Protein AF-A0A0F9JGP6-F1 (afdb_monomer_lite)

Sequence (300 aa):
MGYGYRYSASSNWGELFGLVPKDLNEEQLKKIEFVKLIEFANQDPRVEKIIGDKLMKCGVEDIKTFDKLKNEELASLPYAMLQYNKCIRQRSAVLEEDEKKNYSISRSSYILWPILDKSNRAKEFARWIDGKPSIIETNKINYPWLYDNYGWLANQIVEKVLKNSNYDINAAIRLVKNIPEKPTEKYIARIFECHRDIFAHALSNEFTPRNYIVKALREIAGKKRVPGVRVMLDKSMLLELPPVMRLKILESLLIYMRNGKLSFSDITNEEELKPLLFGTAIKYNARVQTVVKRFKYLCT

Secondary structure (DSSP, 8-state):
--------S--GGGGSTT--GGGS-HHHHHHS-HHHHHHHTTT-HHHHHHHHHHHHHS-TGGGGGGGGS-HHHHHT-HHHHHHHHHHHHHTHHHHHHHHHH-TT--GGGT--GGG--HHHHHHHHHHHHTT---S--GGG--HHHHHHHHHHHHHHHHHHHHHSTTT-HHHHHHHHHH--HHHHHHHHHHHHHH-STTHHHHTT-TTS-HHHHHHHHHHHTT-S------EEE-HHHHHTS-HHHHHHHHHHHHTT--SSSEEESS--SHHHHHHHHHHHHHHHHHHHHHHHHHHHHHH-

pLDDT: mean 78.3, std 12.92, range [26.66, 92.19]

Radius of gyration: 28.09 Å; chains: 1; bounding box: 62×42×80 Å

Organism: NCBI:txid412755

Foldseek 3Di:
DDPPPPPPPPQPVVVVPPDAPVVDDLVNLLSDDLVVLLVRVVVDVSSLVSLLVCLQVDDLLCLLVCVVPPLVSVQVRVSNLVSNQVNCVVCVVVLLVVPVVDVPDASLSRDDVSSHDPVVNLVLLVCVLVVHGHNDDLLPDQLVVCCVRPVVSSVSLLVSCLVPLVPCPNSLLVCLAHHDQVVCVVCVVSSVVSDLLSLLSNQQHPSRDLVSVLVSLQSLQQPCERPQAQGEDEPVSLLVDDLSSSLSSLCSCLVHHDPDRYHYPHQQALVSVCVSNVVPCVPPVVSNVVSSVSVRVNND

Structure (mmCIF, N/CA/C/O backbone):
data_AF-A0A0F9JGP6-F1
#
_entry.id   AF-A0A0F9JGP6-F1
#
loop_
_atom_site.group_PDB
_atom_site.id
_atom_site.type_symbol
_atom_site.label_atom_id
_atom_site.label_alt_id
_atom_site.label_comp_id
_atom_site.label_asym_id
_atom_site.label_entity_id
_atom_site.label_seq_id
_atom_site.pdbx_PDB_ins_code
_atom_site.Cartn_x
_atom_site.Cartn_y
_atom_site.Cartn_z
_atom_site.occupancy
_atom_site.B_iso_or_equiv
_atom_site.auth_seq_id
_atom_site.auth_comp_id
_atom_site.auth_asym_id
_atom_site.auth_atom_id
_atom_site.pdbx_PDB_model_num
ATOM 1 N N . MET A 1 1 ? -32.753 -13.563 29.516 1.00 30.56 1 MET A N 1
ATOM 2 C CA . MET A 1 1 ? -32.545 -12.441 30.457 1.00 30.56 1 MET A CA 1
ATOM 3 C C . MET A 1 1 ? -31.624 -11.436 29.785 1.00 30.56 1 MET A C 1
ATOM 5 O O . MET A 1 1 ? -30.418 -11.632 29.778 1.00 30.56 1 MET A O 1
ATOM 9 N N . GLY A 1 2 ? -32.201 -10.449 29.099 1.00 26.66 2 GLY A N 1
ATOM 10 C CA . GLY A 1 2 ? -31.454 -9.431 28.364 1.00 26.66 2 GLY A CA 1
ATOM 11 C C . GLY A 1 2 ? -31.465 -8.124 29.140 1.00 26.66 2 GLY A C 1
ATOM 12 O O . GLY A 1 2 ? -32.521 -7.515 29.286 1.00 26.66 2 GLY A O 1
ATOM 13 N N . TYR A 1 3 ? -30.303 -7.684 29.616 1.00 29.73 3 TYR A N 1
ATOM 14 C CA . TYR A 1 3 ? -30.114 -6.294 30.025 1.00 29.73 3 TYR A CA 1
ATOM 15 C C . TYR A 1 3 ? -29.965 -5.449 28.759 1.00 29.73 3 TYR A C 1
ATOM 17 O O . TYR A 1 3 ? -28.865 -5.110 28.333 1.00 29.73 3 TYR A O 1
ATOM 25 N N . GLY A 1 4 ? -31.098 -5.160 28.120 1.00 28.34 4 GLY A N 1
ATOM 26 C CA . GLY A 1 4 ? -31.180 -4.127 27.103 1.00 28.34 4 GLY A CA 1
ATOM 27 C C . GLY A 1 4 ? -31.039 -2.778 27.789 1.00 28.34 4 GLY A C 1
ATOM 28 O O . GLY A 1 4 ? -32.016 -2.247 28.316 1.00 28.34 4 GLY A O 1
ATOM 29 N N . TYR A 1 5 ? -29.831 -2.216 27.792 1.00 35.94 5 TYR A N 1
ATOM 30 C CA . TYR A 1 5 ? -29.689 -0.778 27.968 1.00 35.94 5 TYR A CA 1
ATOM 31 C C . TYR A 1 5 ? -30.386 -0.122 26.776 1.00 35.94 5 TYR A C 1
ATOM 33 O O . TYR A 1 5 ? -29.817 0.010 25.696 1.00 35.94 5 TYR A O 1
ATOM 41 N N . ARG A 1 6 ? -31.652 0.270 26.963 1.00 30.84 6 ARG A N 1
ATOM 42 C CA . ARG A 1 6 ? -32.245 1.327 26.151 1.00 30.84 6 ARG A CA 1
ATOM 43 C C . ARG A 1 6 ? -31.316 2.523 26.323 1.00 30.84 6 ARG A C 1
ATOM 45 O O . ARG A 1 6 ? -31.241 3.074 27.420 1.00 30.84 6 ARG A O 1
ATOM 52 N N . TYR A 1 7 ? -30.613 2.915 25.265 1.00 40.94 7 TYR A N 1
ATOM 53 C CA . TYR A 1 7 ? -30.148 4.289 25.135 1.00 40.94 7 TYR A CA 1
ATOM 54 C C . TYR A 1 7 ? -31.412 5.148 25.106 1.00 40.94 7 TYR A C 1
ATOM 56 O O . TYR A 1 7 ? -32.012 5.378 24.060 1.00 40.94 7 TYR A O 1
ATOM 64 N N . SER A 1 8 ? -31.911 5.505 26.289 1.00 35.38 8 SER A N 1
ATOM 65 C CA . SER A 1 8 ? -33.013 6.435 26.426 1.00 35.38 8 SER A CA 1
ATOM 66 C C . SER A 1 8 ? -32.565 7.734 25.775 1.00 35.38 8 SER A C 1
ATOM 68 O O . SER A 1 8 ? -31.639 8.381 26.256 1.00 35.38 8 SER A O 1
ATOM 70 N N . ALA A 1 9 ? -33.252 8.121 24.706 1.00 35.91 9 ALA A N 1
ATOM 71 C CA . ALA A 1 9 ? -33.154 9.435 24.081 1.00 35.91 9 ALA A CA 1
ATOM 72 C C . ALA A 1 9 ? -33.590 10.589 25.016 1.00 35.91 9 ALA A C 1
ATOM 74 O O . ALA A 1 9 ? -33.731 11.722 24.575 1.00 35.91 9 ALA A O 1
ATOM 75 N N . SER A 1 10 ? -33.807 10.334 26.310 1.00 39.47 10 SER A N 1
ATOM 76 C CA . SER A 1 10 ? -33.914 11.369 27.332 1.00 39.47 10 SER A CA 1
ATOM 77 C C . SER A 1 10 ? -32.508 11.754 27.797 1.00 39.47 10 SER A C 1
ATOM 79 O O . SER A 1 10 ? -32.039 11.309 28.848 1.00 39.47 10 SER A O 1
ATOM 81 N N . SER A 1 11 ? -31.800 12.540 26.987 1.00 45.72 11 SER A N 1
ATOM 82 C CA . SER A 1 11 ? -30.625 13.242 27.484 1.00 45.72 11 SER A CA 1
ATOM 83 C C . SER A 1 11 ? -31.114 14.416 28.340 1.00 45.72 11 SER A C 1
ATOM 85 O O . SER A 1 11 ? -31.807 15.308 27.860 1.00 45.72 11 SER A O 1
ATOM 87 N N . ASN A 1 12 ? -30.748 14.445 29.626 1.00 47.62 12 ASN A N 1
ATOM 88 C CA . ASN A 1 12 ? -30.932 15.628 30.488 1.00 47.62 12 ASN A CA 1
ATOM 89 C C . ASN A 1 12 ? -29.957 16.759 30.102 1.00 47.62 12 ASN A C 1
ATOM 91 O O . ASN A 1 12 ? -29.591 17.593 30.922 1.00 47.62 12 ASN A O 1
ATOM 95 N N . TRP A 1 13 ? -29.506 16.804 28.845 1.00 49.53 13 TRP A N 1
ATOM 96 C CA . TRP A 1 13 ? -28.596 17.833 28.359 1.00 49.53 13 TRP A CA 1
ATOM 97 C C . TRP A 1 13 ? -29.187 19.237 28.490 1.00 49.53 13 TRP A C 1
ATOM 99 O O . TRP A 1 13 ? -28.440 20.180 28.730 1.00 49.53 13 TRP A O 1
ATOM 109 N N . GLY A 1 14 ? -30.516 19.365 28.419 1.00 50.94 14 GLY A N 1
ATOM 110 C CA . GLY A 1 14 ? -31.205 20.626 28.692 1.00 50.94 14 GLY A CA 1
ATOM 111 C C . GLY A 1 14 ? -30.910 21.201 30.085 1.00 50.94 14 GLY A C 1
ATOM 112 O O . GLY A 1 14 ? -30.867 22.415 30.228 1.00 50.94 14 GLY A O 1
ATOM 113 N N . GLU A 1 15 ? -30.632 20.357 31.087 1.00 49.44 15 GLU A N 1
ATOM 114 C CA . GLU A 1 15 ? -30.297 20.778 32.461 1.00 49.44 15 GLU A CA 1
ATOM 115 C C . GLU A 1 15 ? -28.793 21.044 32.666 1.00 49.44 15 GLU A C 1
ATOM 117 O O . GLU A 1 15 ? -28.400 21.611 33.680 1.00 49.44 15 GLU A O 1
ATOM 122 N N . LEU A 1 16 ? -27.941 20.635 31.718 1.00 55.03 16 LEU A N 1
ATOM 123 C CA . LEU A 1 16 ? -26.473 20.734 31.792 1.00 55.03 16 LEU A CA 1
ATOM 124 C C . LEU A 1 16 ? -25.896 21.781 30.819 1.00 55.03 16 LEU A C 1
ATOM 126 O O . LEU A 1 16 ? -24.681 21.871 30.635 1.00 55.03 16 LEU A O 1
ATOM 130 N N . PHE A 1 17 ? -26.762 22.554 30.161 1.00 49.38 17 PHE A N 1
ATOM 131 C CA . PHE A 1 17 ? -26.390 23.527 29.138 1.00 49.38 17 PHE A CA 1
ATOM 132 C C . PHE A 1 17 ? -25.595 24.696 29.752 1.00 49.38 17 PHE A C 1
ATOM 134 O O . PHE A 1 17 ? -26.083 25.381 30.646 1.00 49.38 17 PHE A O 1
ATOM 141 N N . GLY A 1 18 ? -24.369 24.930 29.269 1.00 57.38 18 GLY A N 1
ATOM 142 C CA . GLY A 1 18 ? -23.484 26.010 29.738 1.00 57.38 18 GLY A CA 1
ATOM 143 C C . GLY A 1 18 ? -22.462 25.621 30.817 1.00 57.38 18 GLY A C 1
ATOM 144 O O . GLY A 1 18 ? -21.596 26.435 31.126 1.00 57.38 18 GLY A O 1
ATOM 145 N N . LEU A 1 19 ? -22.513 24.394 31.348 1.00 59.25 19 LEU A N 1
ATOM 146 C CA . LEU A 1 19 ? -21.509 23.872 32.284 1.00 59.25 19 LEU A CA 1
ATOM 147 C C . LEU A 1 19 ? -20.291 23.315 31.537 1.00 59.25 19 LEU A C 1
ATOM 149 O O . LEU A 1 19 ? -20.434 22.662 30.499 1.00 59.25 19 LEU A O 1
ATOM 153 N N . VAL A 1 20 ? -19.090 23.538 32.078 1.00 68.38 20 VAL A N 1
ATOM 154 C CA . VAL A 1 20 ? -17.862 22.910 31.571 1.00 68.38 20 VAL A CA 1
ATOM 155 C C . VAL A 1 20 ? -17.625 21.567 32.276 1.00 68.38 20 VAL A C 1
ATOM 157 O O . VAL A 1 20 ? -18.114 21.356 33.384 1.00 68.38 20 VAL A O 1
ATOM 160 N N . PRO A 1 21 ? -16.848 20.629 31.699 1.00 68.31 21 PRO A N 1
ATOM 161 C CA . PRO A 1 21 ? -16.643 19.288 32.274 1.00 68.31 21 PRO A CA 1
ATOM 162 C C . PRO A 1 21 ? -16.170 19.274 33.732 1.00 68.31 21 PRO A C 1
ATOM 164 O O . PRO A 1 21 ? -16.470 18.345 34.483 1.00 68.31 21 PRO A O 1
ATOM 167 N N . LYS A 1 22 ? -15.449 20.323 34.140 1.00 74.12 22 LYS A N 1
ATOM 168 C CA . LYS A 1 22 ? -14.949 20.507 35.506 1.00 74.12 22 LYS A CA 1
ATOM 169 C C . LYS A 1 22 ? -16.062 20.737 36.531 1.00 74.12 22 LYS A C 1
ATOM 171 O O . LYS A 1 22 ? -15.876 20.365 37.684 1.00 74.12 22 LYS A O 1
ATOM 176 N N . ASP A 1 23 ? -17.205 21.270 36.106 1.00 75.62 23 ASP A N 1
ATOM 177 C CA . ASP A 1 23 ? -18.364 21.546 36.965 1.00 75.62 23 ASP A CA 1
ATOM 178 C C . ASP A 1 23 ? -19.211 20.290 37.220 1.00 75.62 23 ASP A C 1
ATOM 180 O O . ASP A 1 23 ? -20.138 20.300 38.029 1.00 75.62 23 ASP A O 1
ATOM 184 N N . LEU A 1 24 ? -18.904 19.194 36.519 1.00 81.06 24 LEU A N 1
ATOM 185 C CA . LEU A 1 24 ? -19.669 17.959 36.550 1.00 81.06 24 LEU A CA 1
ATOM 186 C C . LEU A 1 24 ? -18.972 16.889 37.393 1.00 81.06 24 LEU A C 1
ATOM 188 O O . LEU A 1 24 ? -17.753 16.674 37.325 1.00 81.06 24 LEU A O 1
ATOM 192 N N . ASN A 1 25 ? -19.776 16.158 38.164 1.00 83.81 25 ASN A N 1
ATOM 193 C CA . ASN A 1 25 ? -19.326 14.937 38.818 1.00 83.81 25 ASN A CA 1
ATOM 194 C C . ASN A 1 25 ? -19.292 13.753 37.828 1.00 83.81 25 ASN A C 1
ATOM 196 O O . ASN A 1 25 ? -19.820 13.811 36.715 1.00 83.81 25 ASN A O 1
ATOM 200 N N . GLU A 1 26 ? -18.663 12.647 38.230 1.00 80.69 26 GLU A N 1
ATOM 201 C CA . GLU A 1 26 ? -18.459 11.495 37.343 1.00 80.69 26 GLU A CA 1
ATOM 202 C C . GLU A 1 26 ? -19.779 10.837 36.894 1.00 80.69 26 GLU A C 1
ATOM 204 O O . GLU A 1 26 ? -19.877 10.350 35.767 1.00 80.69 26 GLU A O 1
ATOM 209 N N . GLU A 1 27 ? -20.816 10.836 37.737 1.00 82.50 27 GLU A N 1
ATOM 210 C CA . GLU A 1 27 ? -22.128 10.286 37.373 1.00 82.50 27 GLU A CA 1
ATOM 211 C C . GLU A 1 27 ? -22.860 11.150 36.345 1.00 82.50 27 GLU A C 1
ATOM 213 O O . GLU A 1 27 ? -23.482 10.619 35.423 1.00 82.50 27 GLU A O 1
ATOM 218 N N . GLN A 1 28 ? -22.761 12.473 36.464 1.00 82.50 28 GLN A N 1
ATOM 219 C CA . GLN A 1 28 ? -23.311 13.417 35.494 1.00 82.50 28 GLN A CA 1
ATOM 220 C C . GLN A 1 28 ? -22.587 13.290 34.152 1.00 82.50 28 GLN A C 1
ATOM 222 O O . GLN A 1 28 ? -23.241 13.144 33.119 1.00 82.50 28 GLN A O 1
ATOM 227 N N . LEU A 1 29 ? -21.251 13.213 34.162 1.00 81.81 29 LEU A N 1
ATOM 228 C CA . LEU A 1 29 ? -20.463 12.956 32.953 1.00 81.81 29 LEU A CA 1
ATOM 229 C C . LEU A 1 29 ? -20.856 11.622 32.291 1.00 81.81 29 LEU A C 1
ATOM 231 O O . LEU A 1 29 ? -20.981 11.537 31.072 1.00 81.81 29 LEU A O 1
ATOM 235 N N . LYS A 1 30 ? -21.141 10.568 33.065 1.00 83.25 30 LYS A N 1
ATOM 236 C CA . LYS A 1 30 ? -21.609 9.282 32.511 1.00 83.25 30 LYS A CA 1
ATOM 237 C C . LYS A 1 30 ? -22.963 9.378 31.800 1.00 83.25 30 LYS A C 1
ATOM 239 O O . LYS A 1 30 ? -23.207 8.573 30.899 1.00 83.25 30 LYS A O 1
ATOM 244 N N . LYS A 1 31 ? -23.822 10.345 32.136 1.00 82.62 31 LYS A N 1
ATOM 245 C CA . LYS A 1 31 ? -25.132 10.552 31.484 1.00 82.62 31 LYS A CA 1
ATOM 246 C C . LYS A 1 31 ? -25.037 11.299 30.152 1.00 82.62 31 LYS A C 1
ATOM 248 O O . LYS A 1 31 ? -25.940 11.18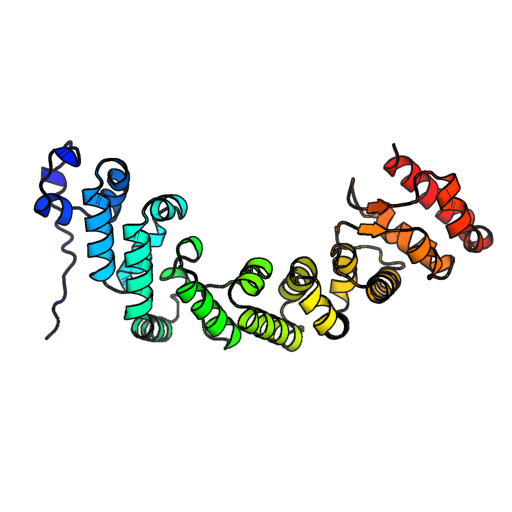2 29.331 1.00 82.62 31 LYS A O 1
ATOM 253 N N . ILE A 1 32 ? -23.936 12.004 29.909 1.00 78.50 32 ILE A N 1
ATOM 254 C CA . ILE A 1 32 ? -23.714 12.754 28.674 1.00 78.50 32 ILE A CA 1
ATOM 255 C C . ILE A 1 32 ? -23.642 11.824 27.456 1.00 78.50 32 ILE A C 1
ATOM 257 O O . ILE A 1 32 ? -22.960 10.798 27.476 1.00 78.50 32 ILE A O 1
ATOM 261 N N . GLU A 1 33 ? -24.294 12.207 26.360 1.00 76.00 33 GLU A N 1
ATOM 262 C CA . GLU A 1 33 ? -24.179 11.517 25.073 1.00 76.00 33 GLU A CA 1
ATOM 263 C C . GLU A 1 33 ? -22.736 11.387 24.579 1.00 76.00 33 GLU A C 1
ATOM 265 O O . GLU A 1 33 ? -21.917 12.294 24.710 1.00 76.00 33 GLU A O 1
ATOM 270 N N . PHE A 1 34 ? -22.438 10.255 23.944 1.00 75.38 34 PHE A N 1
ATOM 271 C CA . PHE A 1 34 ? -21.082 9.916 23.525 1.00 75.38 34 PHE A CA 1
ATOM 272 C C . PHE A 1 34 ? -20.439 11.000 22.640 1.00 75.38 34 PHE A C 1
ATOM 274 O O . PHE A 1 34 ? -19.322 11.423 22.918 1.00 75.38 34 PHE A O 1
ATOM 281 N N . VAL A 1 35 ? -21.180 11.520 21.652 1.00 74.88 35 VAL A N 1
ATOM 282 C CA . VAL A 1 35 ? -20.729 12.591 20.738 1.00 74.88 35 VAL A CA 1
ATOM 283 C C . VAL A 1 35 ? -20.314 13.856 21.490 1.00 74.88 35 VAL A C 1
ATOM 285 O O . VAL A 1 35 ? -19.358 14.513 21.101 1.00 74.88 35 VAL A O 1
ATOM 288 N N . LYS A 1 36 ? -20.984 14.179 22.598 1.00 77.56 36 LYS A N 1
ATOM 289 C CA . LYS A 1 36 ? -20.649 15.359 23.395 1.00 77.56 36 LYS A CA 1
ATOM 290 C C . LYS A 1 36 ? -19.487 15.137 24.352 1.00 77.56 36 LYS A C 1
ATOM 292 O O . LYS A 1 36 ? -18.700 16.054 24.538 1.00 77.56 36 LYS A O 1
ATOM 297 N N . LEU A 1 37 ? -19.317 13.933 24.908 1.00 79.38 37 LEU A N 1
ATOM 298 C CA . LEU A 1 37 ? -18.108 13.615 25.688 1.00 79.38 37 LEU A CA 1
ATOM 299 C C . LEU A 1 37 ? -16.835 13.853 24.871 1.00 79.38 37 LEU A C 1
ATOM 301 O O . LEU A 1 37 ? -15.825 14.278 25.413 1.00 79.38 37 LEU A O 1
ATOM 305 N N . ILE A 1 38 ? -16.889 13.618 23.566 1.00 74.12 38 ILE A N 1
ATOM 306 C CA . ILE A 1 38 ? -15.747 13.795 22.670 1.00 74.12 38 ILE A CA 1
ATOM 307 C C . ILE A 1 38 ? -15.277 15.252 22.631 1.00 74.12 38 ILE A C 1
ATOM 309 O O . ILE A 1 38 ? -14.082 15.499 22.774 1.00 74.12 38 ILE A O 1
ATOM 313 N N . GLU A 1 39 ? -16.201 16.213 22.520 1.00 77.38 39 GLU A N 1
ATOM 314 C CA . GLU A 1 39 ? -15.889 17.656 22.523 1.00 77.38 39 GLU A CA 1
ATOM 315 C C . GLU A 1 39 ? -15.133 18.079 23.803 1.00 77.38 39 GLU A C 1
ATOM 317 O O . GLU A 1 39 ? -14.367 19.046 23.812 1.00 77.38 39 GLU A O 1
ATOM 322 N N . PHE A 1 40 ? -15.308 17.313 24.882 1.00 79.81 40 PHE A N 1
ATOM 323 C CA . PHE A 1 40 ? -14.724 17.552 26.197 1.00 79.81 40 PHE A CA 1
ATOM 324 C C . PHE A 1 40 ? -13.479 16.720 26.505 1.00 79.81 40 PHE A C 1
ATOM 326 O O . PHE A 1 40 ? -12.847 16.950 27.537 1.00 79.81 40 PHE A O 1
ATOM 333 N N . ALA A 1 41 ? -13.094 15.779 25.640 1.00 77.19 41 ALA A N 1
ATOM 334 C CA . ALA A 1 41 ? -12.025 14.825 25.934 1.00 77.19 41 ALA A CA 1
ATOM 335 C C . ALA A 1 41 ? -10.670 15.508 26.197 1.00 77.19 41 ALA A C 1
ATOM 337 O O . ALA A 1 41 ? -9.917 15.074 27.063 1.00 77.19 41 ALA A O 1
ATOM 338 N N . ASN A 1 42 ? -10.406 16.633 25.523 1.00 74.44 42 ASN A N 1
ATOM 339 C CA . ASN A 1 42 ? -9.192 17.436 25.713 1.00 74.44 42 ASN A CA 1
ATOM 340 C C . ASN A 1 42 ? -9.276 18.422 26.893 1.00 74.44 42 ASN A C 1
ATOM 342 O O . ASN A 1 42 ? -8.291 19.077 27.222 1.00 74.44 42 ASN A O 1
ATOM 346 N N . GLN A 1 43 ? -10.450 18.569 27.511 1.00 80.62 43 GLN A N 1
ATOM 347 C CA . GLN A 1 43 ? -10.703 19.546 28.574 1.00 80.62 43 GLN A CA 1
ATOM 348 C C . GLN A 1 43 ? -10.637 18.919 29.972 1.00 80.62 43 GLN A C 1
ATOM 350 O O . GLN A 1 43 ? -10.370 19.625 30.949 1.00 80.62 43 GLN A O 1
ATOM 355 N N . ASP A 1 44 ? -10.874 17.607 30.078 1.00 80.69 44 ASP A N 1
ATOM 356 C CA . ASP A 1 44 ? -10.863 16.874 31.342 1.00 80.69 44 ASP A CA 1
ATOM 357 C C . ASP A 1 44 ? -10.448 15.398 31.147 1.00 80.69 44 ASP A C 1
ATOM 359 O O . ASP A 1 44 ? -11.138 14.652 30.450 1.00 80.69 44 ASP A O 1
ATOM 363 N N . PRO A 1 45 ? -9.370 14.920 31.801 1.00 80.88 45 PRO A N 1
ATOM 364 C CA . PRO A 1 45 ? -8.877 13.549 31.634 1.00 80.88 45 PRO A CA 1
ATOM 365 C C . PRO A 1 45 ? -9.863 12.467 32.110 1.00 80.88 45 PRO A C 1
ATOM 367 O O . PRO A 1 45 ? -9.789 11.317 31.674 1.00 80.88 45 PRO A O 1
ATOM 370 N N . ARG A 1 46 ? -10.822 12.801 32.986 1.00 86.69 46 ARG A N 1
ATOM 371 C CA . ARG A 1 46 ? -11.876 11.866 33.422 1.00 86.69 46 ARG A CA 1
ATOM 372 C C . ARG A 1 46 ? -12.796 11.490 32.262 1.00 86.69 46 ARG A C 1
ATOM 374 O O . ARG A 1 46 ? -13.325 10.379 32.230 1.00 86.69 46 ARG A O 1
ATOM 381 N N . VAL A 1 47 ? -12.972 12.400 31.304 1.00 85.69 47 VAL A N 1
ATOM 382 C CA . VAL A 1 47 ? -13.851 12.219 30.147 1.00 85.69 47 VAL A CA 1
ATOM 383 C C . VAL A 1 47 ? -13.344 11.094 29.252 1.00 85.69 47 VAL A C 1
ATOM 385 O O . VAL A 1 47 ? -14.131 10.229 28.871 1.00 85.69 47 VAL A O 1
ATOM 388 N N . GLU A 1 48 ? -12.035 11.024 28.997 1.00 87.56 48 GLU A N 1
ATOM 389 C CA . GLU A 1 48 ? -11.438 9.940 28.209 1.00 87.56 48 GLU A CA 1
ATOM 390 C C . GLU A 1 48 ? -11.725 8.561 28.822 1.00 87.56 48 GLU A C 1
ATOM 392 O O . GLU A 1 48 ? -12.086 7.610 28.121 1.00 87.56 48 GLU A O 1
ATOM 397 N N . LYS A 1 49 ? -11.629 8.453 30.151 1.00 88.56 49 LYS A N 1
ATOM 398 C CA . LYS A 1 49 ? -11.945 7.213 30.865 1.00 88.56 49 LYS A CA 1
ATOM 399 C C . LYS A 1 49 ? -13.408 6.810 30.668 1.00 88.56 49 LYS A C 1
ATOM 401 O O . LYS A 1 49 ? -13.686 5.656 30.352 1.00 88.56 49 LYS A O 1
ATOM 406 N N . ILE A 1 50 ? -14.336 7.761 30.785 1.00 87.50 50 ILE A N 1
ATOM 407 C CA . ILE A 1 50 ? -15.774 7.514 30.589 1.00 87.50 50 ILE A CA 1
ATOM 408 C C . ILE A 1 50 ? -16.070 7.102 29.142 1.00 87.50 50 ILE A C 1
ATOM 410 O O . ILE A 1 50 ? -16.853 6.177 28.919 1.00 87.50 50 ILE A O 1
ATOM 414 N N . ILE A 1 51 ? -15.427 7.741 28.162 1.00 84.50 51 ILE A N 1
ATOM 415 C CA . ILE A 1 51 ? -15.484 7.356 26.745 1.00 84.50 51 ILE A CA 1
ATOM 416 C C . ILE A 1 51 ? -15.044 5.892 26.585 1.00 84.50 51 ILE A C 1
ATOM 418 O O . ILE A 1 51 ? -15.776 5.088 26.001 1.00 84.50 51 ILE A O 1
ATOM 422 N N . GLY A 1 52 ? -13.893 5.519 27.153 1.00 85.38 52 GLY A N 1
ATOM 423 C CA . GLY A 1 52 ? -13.377 4.148 27.121 1.00 85.38 52 GLY A CA 1
ATOM 424 C C . GLY A 1 52 ? -14.297 3.122 27.798 1.00 85.38 52 GLY A C 1
ATOM 425 O O . GLY A 1 52 ? -14.506 2.029 27.272 1.00 85.38 52 GLY A O 1
ATOM 426 N N . ASP A 1 53 ? -14.912 3.470 28.926 1.00 87.25 53 ASP A N 1
ATOM 427 C CA . ASP A 1 53 ? -15.856 2.587 29.620 1.00 87.25 53 ASP A CA 1
ATOM 428 C C . ASP A 1 53 ? -17.157 2.396 28.824 1.00 87.25 53 ASP A C 1
ATOM 430 O O . ASP A 1 53 ? -17.708 1.290 28.773 1.00 87.25 53 ASP A O 1
ATOM 434 N N . LYS A 1 54 ? -17.652 3.457 28.173 1.00 85.56 54 LYS A N 1
ATOM 435 C CA . LYS A 1 54 ? -18.831 3.386 27.296 1.00 85.56 54 LYS A CA 1
ATOM 436 C C . LYS A 1 54 ? -18.574 2.517 26.071 1.00 85.56 54 LYS A C 1
ATOM 438 O O . LYS A 1 54 ? -19.437 1.722 25.705 1.00 85.56 54 LYS A O 1
ATOM 443 N N . LEU A 1 55 ? -17.379 2.608 25.493 1.00 83.00 55 LEU A N 1
ATOM 444 C CA . LEU A 1 55 ? -16.927 1.771 24.381 1.00 83.00 55 LEU A CA 1
ATOM 445 C C . LEU A 1 55 ? -17.077 0.276 24.667 1.00 83.00 55 LEU A C 1
ATOM 447 O O . LEU A 1 55 ? -17.584 -0.474 23.835 1.00 83.00 55 LEU A O 1
ATOM 451 N N . MET A 1 56 ? -16.684 -0.157 25.861 1.00 84.62 56 MET A N 1
ATOM 452 C CA . MET A 1 56 ? -16.772 -1.564 26.258 1.00 84.62 56 MET A CA 1
ATOM 453 C C . MET A 1 56 ? -18.213 -2.049 26.458 1.00 84.62 56 MET A C 1
ATOM 455 O O . MET A 1 56 ? -18.486 -3.242 26.312 1.00 84.62 56 MET A O 1
ATOM 459 N N . LYS A 1 57 ? -19.136 -1.137 26.785 1.00 83.50 57 LYS A N 1
ATOM 460 C CA . LYS A 1 57 ? -20.523 -1.449 27.164 1.00 83.50 57 LYS A CA 1
ATOM 461 C C . LYS A 1 57 ? -21.559 -1.245 26.054 1.00 83.50 57 LYS A C 1
ATOM 463 O O . LYS A 1 57 ? -22.646 -1.791 26.185 1.00 83.50 57 LYS A O 1
ATOM 468 N N . CYS A 1 58 ? -21.248 -0.491 24.996 1.00 77.00 58 CYS A N 1
ATOM 469 C CA . CYS A 1 58 ? -22.192 -0.147 23.913 1.00 77.00 58 CYS A CA 1
ATOM 470 C C . CYS A 1 58 ? -22.701 -1.378 23.128 1.00 77.00 58 CYS A C 1
ATOM 472 O O . CYS A 1 58 ? -22.223 -2.470 23.379 1.00 77.00 58 CYS A O 1
ATOM 474 N N . GLY A 1 59 ? -23.643 -1.294 22.189 1.00 76.25 59 GLY A N 1
ATOM 475 C CA . GLY A 1 59 ? -23.953 -2.398 21.258 1.00 76.25 59 GLY A CA 1
ATOM 476 C C . GLY A 1 59 ? -22.944 -2.486 20.103 1.00 76.25 59 GLY A C 1
ATOM 477 O O . GLY A 1 59 ? -22.137 -1.579 19.930 1.00 76.25 59 GLY A O 1
ATOM 478 N N . VAL A 1 60 ? -22.957 -3.553 19.289 1.00 75.62 60 VAL A N 1
ATOM 479 C CA . VAL A 1 60 ? -22.176 -3.581 18.026 1.00 75.62 60 VAL A CA 1
ATOM 480 C C . VAL A 1 60 ? -22.635 -2.464 17.085 1.00 75.62 60 VAL A C 1
ATOM 482 O O . VAL A 1 60 ? -21.814 -1.773 16.486 1.00 75.62 60 VAL A O 1
ATOM 485 N N . GLU A 1 61 ? -23.945 -2.228 17.032 1.00 73.12 61 GLU A N 1
ATOM 486 C CA . GLU A 1 61 ? -24.558 -1.152 16.254 1.00 73.12 61 GLU A CA 1
ATOM 487 C C . GLU A 1 61 ? -24.071 0.239 16.655 1.00 73.12 61 GLU A C 1
ATOM 489 O O . GLU A 1 61 ? -23.998 1.122 15.806 1.00 73.12 61 GLU A O 1
ATOM 494 N N . ASP A 1 62 ? -23.702 0.433 17.918 1.00 74.38 62 ASP A N 1
ATOM 495 C CA . ASP A 1 62 ? -23.226 1.720 18.410 1.00 74.38 62 ASP A CA 1
ATOM 496 C C . ASP A 1 62 ? -21.763 1.967 18.047 1.00 74.38 62 ASP A C 1
ATOM 498 O O . ASP A 1 62 ? -21.348 3.121 17.994 1.00 74.38 62 ASP A O 1
ATOM 502 N N . ILE A 1 63 ? -20.987 0.927 17.712 1.00 75.38 63 ILE A N 1
ATOM 503 C CA . ILE A 1 63 ? -19.584 1.064 17.282 1.00 75.38 63 ILE A CA 1
ATOM 504 C C . ILE A 1 63 ? -19.483 1.910 15.995 1.00 75.38 63 ILE A C 1
ATOM 506 O O . ILE A 1 63 ? -18.492 2.604 15.786 1.00 75.38 63 ILE A O 1
ATOM 510 N N . LYS A 1 64 ? -20.536 1.965 15.169 1.00 69.31 64 LYS A N 1
ATOM 511 C CA . LYS A 1 64 ? -20.574 2.843 13.984 1.00 69.31 64 LYS A CA 1
ATOM 512 C C . LYS A 1 64 ? -20.681 4.329 14.325 1.00 69.31 64 LYS A C 1
ATOM 514 O O . LYS A 1 64 ? -20.285 5.179 13.536 1.00 69.31 64 LYS A O 1
ATOM 519 N N . THR A 1 65 ? -21.222 4.674 15.498 1.00 70.12 65 THR A N 1
ATOM 520 C CA . THR A 1 65 ? -21.371 6.085 15.908 1.00 70.12 65 THR A CA 1
ATOM 521 C C . THR A 1 65 ? -20.022 6.779 16.080 1.00 70.12 65 THR A C 1
ATOM 523 O O . THR A 1 65 ? -19.947 8.004 16.032 1.00 70.12 65 THR A O 1
ATOM 526 N N . PHE A 1 66 ? -18.959 5.982 16.179 1.00 64.88 66 PHE A N 1
ATOM 527 C CA . PHE A 1 66 ? -17.576 6.407 16.258 1.00 64.88 66 PHE A CA 1
ATOM 528 C C . PHE A 1 66 ? -16.998 6.829 14.914 1.00 64.88 66 PHE A C 1
ATOM 530 O O . PHE A 1 66 ? -16.012 7.544 14.913 1.00 64.88 66 PHE A O 1
ATOM 537 N N . ASP A 1 67 ? -17.600 6.471 13.780 1.00 62.53 67 ASP A N 1
ATOM 538 C CA . ASP A 1 67 ? -17.143 6.971 12.474 1.00 62.53 67 ASP A CA 1
ATOM 539 C C . ASP A 1 67 ? -17.312 8.501 12.359 1.00 62.53 67 ASP A C 1
ATOM 541 O O . ASP A 1 67 ? -16.649 9.173 11.575 1.00 62.53 67 ASP A O 1
ATOM 545 N N . LYS A 1 68 ? -18.166 9.087 13.215 1.00 62.12 68 LYS A N 1
ATOM 546 C CA . LYS A 1 68 ? -18.312 10.544 13.362 1.00 62.12 68 LYS A CA 1
ATOM 547 C C . LYS A 1 68 ? -17.112 11.211 14.033 1.00 62.12 68 LYS A C 1
ATOM 549 O O . LYS A 1 68 ? -16.990 12.432 13.955 1.00 62.12 68 LYS A O 1
ATOM 554 N N . LEU A 1 69 ? -16.249 10.440 14.691 1.00 59.66 69 LEU A N 1
ATOM 555 C CA . LEU A 1 69 ? -14.966 10.933 15.162 1.00 59.66 69 LEU A CA 1
ATOM 556 C C . LEU A 1 69 ? -14.067 11.052 13.952 1.00 59.66 69 LEU A C 1
ATOM 558 O O . LEU A 1 69 ? -13.720 10.049 13.327 1.00 59.66 69 LEU A O 1
ATOM 562 N N . LYS A 1 70 ? -13.649 12.275 13.631 1.00 58.16 70 LYS A N 1
ATOM 563 C CA . LYS A 1 70 ? -12.527 12.436 12.710 1.00 58.16 70 LYS A CA 1
ATOM 564 C C . LYS A 1 70 ? -11.395 11.580 13.272 1.00 58.16 70 LYS A C 1
ATOM 566 O O . LYS A 1 70 ? -11.050 11.724 14.441 1.00 58.16 70 LYS A O 1
ATOM 571 N N . ASN A 1 71 ? -10.862 10.661 12.465 1.00 61.19 71 ASN A N 1
ATOM 572 C CA . ASN A 1 71 ? -9.889 9.636 12.876 1.00 61.19 71 ASN A CA 1
ATOM 573 C C . ASN A 1 71 ? -8.718 10.171 13.734 1.00 61.19 71 ASN A C 1
ATOM 575 O O . ASN A 1 71 ? -8.097 9.418 14.479 1.00 61.19 71 ASN A O 1
ATOM 579 N N . GLU A 1 72 ? -8.431 11.466 13.623 1.00 63.44 72 GLU A N 1
ATOM 580 C CA . GLU A 1 72 ? -7.409 12.223 14.342 1.00 63.44 72 GLU A CA 1
ATOM 581 C C . GLU A 1 72 ? -7.737 12.463 15.833 1.00 63.44 72 GLU A C 1
ATOM 583 O O . GLU A 1 72 ? -6.828 12.413 16.655 1.00 63.44 72 GLU A O 1
ATOM 588 N N . GLU A 1 73 ? -9.007 12.643 16.217 1.00 69.81 73 GLU A N 1
ATOM 589 C CA . GLU A 1 73 ? -9.409 12.965 17.603 1.00 69.81 73 GLU A CA 1
ATOM 590 C C . GLU A 1 73 ? -9.382 11.743 18.528 1.00 69.81 73 GLU A C 1
ATOM 592 O O . GLU A 1 73 ? -8.979 11.831 19.685 1.00 69.81 73 GLU A O 1
ATOM 597 N N . LEU A 1 74 ? -9.767 10.565 18.025 1.00 69.00 74 LEU A N 1
ATOM 598 C CA . LEU A 1 74 ? -9.609 9.324 18.790 1.00 69.00 74 LEU A CA 1
ATOM 599 C C . LEU A 1 74 ? -8.145 8.909 18.902 1.00 69.00 74 LEU A C 1
ATOM 601 O O . LEU A 1 74 ? -7.762 8.324 19.911 1.00 69.00 74 LEU A O 1
ATOM 605 N N . ALA A 1 75 ? -7.329 9.200 17.886 1.00 71.94 75 ALA A N 1
ATOM 606 C CA . ALA A 1 75 ? -5.911 8.859 17.898 1.00 71.94 75 ALA A CA 1
ATOM 607 C C . ALA A 1 75 ? -5.140 9.586 19.017 1.00 71.94 75 ALA A C 1
ATOM 609 O O . ALA A 1 75 ? -4.130 9.071 19.494 1.00 71.94 75 ALA A O 1
ATOM 610 N N . SER A 1 76 ? -5.626 10.749 19.466 1.00 78.38 76 SER A N 1
ATOM 611 C CA . SER A 1 76 ? -5.063 11.492 20.598 1.00 78.38 76 SER A CA 1
ATOM 612 C C . SER A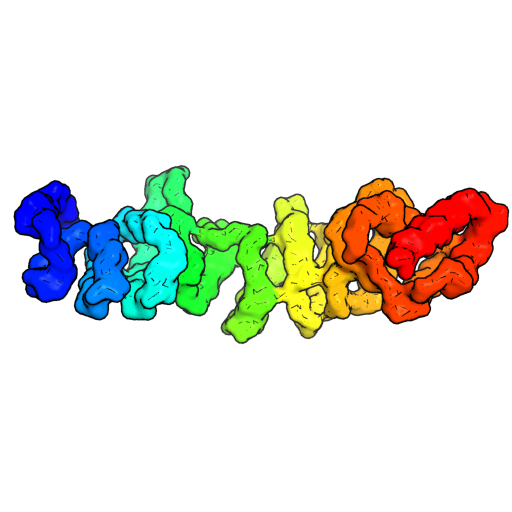 1 76 ? -5.539 11.015 21.976 1.00 78.38 76 SER A C 1
ATOM 614 O O . SER A 1 76 ? -5.133 11.602 22.973 1.00 78.38 76 SER A O 1
ATOM 616 N N . LEU A 1 77 ? -6.370 9.966 22.051 1.00 84.12 77 LEU A N 1
ATOM 617 C CA . LEU A 1 77 ? -6.967 9.444 23.288 1.00 84.12 77 LEU A CA 1
ATOM 618 C C . LEU A 1 77 ? -6.527 7.982 23.549 1.00 84.12 77 LEU A C 1
ATOM 620 O O . LEU A 1 77 ? -7.243 7.038 23.185 1.00 84.12 77 LEU A O 1
ATOM 624 N N . PRO A 1 78 ? -5.348 7.751 24.167 1.00 86.94 78 PRO A N 1
ATOM 625 C CA . PRO A 1 78 ? -4.746 6.422 24.314 1.00 86.94 78 PRO A CA 1
ATOM 626 C C . PRO A 1 78 ? -5.617 5.383 25.034 1.00 86.94 78 PRO A C 1
ATOM 628 O O . PRO A 1 78 ? -5.662 4.215 24.633 1.00 86.94 78 PRO A O 1
ATOM 631 N N . TYR A 1 79 ? -6.314 5.772 26.102 1.00 88.75 79 TYR A N 1
ATOM 632 C CA . TYR A 1 79 ? -7.197 4.886 26.853 1.00 88.75 79 TYR A CA 1
ATOM 633 C C . TYR A 1 79 ? -8.448 4.540 26.045 1.00 88.75 79 TYR A C 1
ATOM 635 O O . TYR A 1 79 ? -8.834 3.368 25.986 1.00 88.75 79 TYR A O 1
ATOM 643 N N . ALA A 1 80 ? -9.049 5.521 25.368 1.00 85.69 80 ALA A N 1
ATOM 644 C CA . ALA A 1 80 ? -10.191 5.271 24.492 1.00 85.69 80 ALA A CA 1
ATOM 645 C C . ALA A 1 80 ? -9.808 4.324 23.339 1.00 85.69 80 ALA A C 1
ATOM 647 O O . ALA A 1 80 ? -10.516 3.346 23.092 1.00 85.69 80 ALA A O 1
ATOM 648 N N . MET A 1 81 ? -8.644 4.522 22.705 1.00 87.94 81 MET A N 1
ATOM 649 C CA . MET A 1 81 ? -8.115 3.610 21.678 1.00 87.94 81 MET A CA 1
ATOM 650 C C . MET A 1 81 ? -7.902 2.187 22.204 1.00 87.94 81 MET A C 1
ATOM 652 O O . MET A 1 81 ? -8.225 1.209 21.518 1.00 87.94 81 MET A O 1
ATOM 656 N N . LEU A 1 82 ? -7.355 2.049 23.415 1.00 90.88 82 LEU A N 1
ATOM 657 C CA . LEU A 1 82 ? -7.147 0.750 24.048 1.00 90.88 82 LEU A CA 1
ATOM 658 C C . LEU A 1 82 ? -8.479 0.018 24.248 1.00 90.88 82 LEU A C 1
ATOM 660 O O . LEU A 1 82 ? -8.589 -1.164 23.913 1.00 90.88 82 LEU A O 1
ATOM 664 N N . GLN A 1 83 ? -9.488 0.707 24.785 1.00 90.25 83 GLN A N 1
ATOM 665 C CA . GLN A 1 83 ? -10.805 0.117 25.026 1.00 90.25 83 GLN A CA 1
ATOM 666 C C . GLN A 1 83 ? -11.548 -0.180 23.722 1.00 90.25 83 GLN A C 1
ATOM 668 O O . GLN A 1 83 ? -12.146 -1.246 23.598 1.00 90.25 83 GLN A O 1
ATOM 673 N N . TYR A 1 84 ? -11.424 0.678 22.708 1.00 88.25 84 TYR A N 1
ATOM 674 C CA . TYR A 1 84 ? -11.945 0.411 21.369 1.00 88.25 84 TYR A CA 1
ATOM 675 C C . TYR A 1 84 ? -11.390 -0.904 20.809 1.00 88.25 84 TYR A C 1
ATOM 677 O O . TYR A 1 84 ? -12.140 -1.810 20.447 1.00 88.25 84 TYR A O 1
ATOM 685 N N . ASN A 1 85 ? -10.067 -1.077 20.829 1.00 91.25 85 ASN A N 1
ATOM 686 C CA . ASN A 1 85 ? -9.433 -2.292 20.321 1.00 91.25 85 ASN A CA 1
ATOM 687 C C . ASN A 1 85 ? -9.781 -3.551 21.126 1.00 91.25 85 ASN A C 1
ATOM 689 O O . ASN A 1 85 ? -9.842 -4.646 20.555 1.00 91.25 85 ASN A O 1
ATOM 693 N N . LYS A 1 86 ? -10.015 -3.422 22.437 1.00 92.06 86 LYS A N 1
ATOM 694 C CA . LYS A 1 86 ? -10.542 -4.512 23.271 1.00 92.06 86 LYS A CA 1
ATOM 695 C C . LYS A 1 86 ? -11.980 -4.861 22.889 1.00 92.06 86 LYS A C 1
ATOM 697 O O . LYS A 1 86 ? -12.272 -6.042 22.711 1.00 92.06 86 LYS A O 1
ATOM 702 N N . CYS A 1 87 ? -12.833 -3.857 22.702 1.00 90.19 87 CYS A N 1
ATOM 703 C CA . CYS A 1 87 ? -14.225 -4.019 22.293 1.00 90.19 87 CYS A CA 1
ATOM 704 C C . CYS A 1 87 ? -14.332 -4.772 20.955 1.00 90.19 87 CYS A C 1
ATOM 706 O O . CYS A 1 87 ? -15.003 -5.803 20.886 1.00 90.19 87 CYS A O 1
ATOM 708 N N . ILE A 1 88 ? -13.566 -4.360 19.934 1.00 90.44 88 ILE A N 1
ATOM 709 C CA . ILE A 1 88 ? -13.502 -5.058 18.635 1.00 90.44 88 ILE A CA 1
ATOM 710 C C . ILE A 1 88 ? -13.086 -6.527 18.797 1.00 90.44 88 ILE A C 1
ATOM 712 O O . ILE A 1 88 ? -13.690 -7.419 18.198 1.00 90.44 88 ILE A O 1
ATOM 716 N N . ARG A 1 89 ? -12.081 -6.815 19.638 1.00 91.31 89 ARG A N 1
ATOM 717 C CA . ARG A 1 89 ? -11.630 -8.196 19.883 1.00 91.31 89 ARG A CA 1
ATOM 718 C C . ARG A 1 89 ? -12.717 -9.051 20.526 1.00 91.31 89 ARG A C 1
ATOM 720 O O . ARG A 1 89 ? -12.980 -10.148 20.033 1.00 91.31 89 ARG A O 1
ATOM 727 N N . GLN A 1 90 ? -13.336 -8.551 21.594 1.00 90.00 90 GLN A N 1
ATOM 728 C CA . GLN A 1 90 ? -14.367 -9.269 22.349 1.00 90.00 90 GLN A CA 1
ATOM 729 C C . GLN A 1 90 ? -15.623 -9.542 21.519 1.00 90.00 90 GLN A C 1
ATOM 731 O O . GLN A 1 90 ? -16.298 -10.540 21.745 1.00 90.00 90 GLN A O 1
ATOM 736 N N . ARG A 1 91 ? -15.919 -8.683 20.540 1.00 87.69 91 ARG A N 1
ATOM 737 C CA . ARG A 1 91 ? -17.152 -8.746 19.743 1.00 87.69 91 ARG A CA 1
ATOM 738 C C . ARG A 1 91 ? -16.950 -9.253 18.327 1.00 87.69 91 ARG A C 1
ATOM 740 O O . ARG A 1 91 ? -17.869 -9.178 17.523 1.00 87.69 91 ARG A O 1
ATOM 747 N N . SER A 1 92 ? -15.770 -9.783 18.020 1.00 87.69 92 SER A N 1
ATOM 748 C CA . SER A 1 92 ? -15.431 -10.280 16.682 1.00 87.69 92 SER A CA 1
ATOM 749 C C . SER A 1 92 ? -16.452 -11.281 16.130 1.00 87.69 92 SER A C 1
ATOM 751 O O . SER A 1 92 ? -16.881 -11.118 14.994 1.00 87.69 92 SER A O 1
ATOM 753 N N . ALA A 1 93 ? -16.905 -12.243 16.941 1.00 85.62 93 ALA A N 1
ATOM 754 C CA . ALA A 1 93 ? -17.923 -13.214 16.534 1.00 85.62 93 ALA A CA 1
ATOM 755 C C . ALA A 1 93 ? -19.285 -12.562 16.230 1.00 85.62 93 ALA A C 1
ATOM 757 O O . ALA A 1 93 ? -19.906 -12.881 15.223 1.00 85.62 93 ALA A O 1
ATOM 758 N N . VAL A 1 94 ? -19.719 -11.604 17.057 1.00 85.56 94 VAL A N 1
ATOM 759 C CA . VAL A 1 94 ? -20.989 -10.883 16.857 1.00 85.56 94 VAL A CA 1
ATOM 760 C C . VAL A 1 94 ? -20.920 -10.014 15.602 1.00 85.56 94 VAL A C 1
ATOM 762 O O . VAL A 1 94 ? -21.827 -10.046 14.783 1.00 85.56 94 VAL A O 1
ATOM 765 N N . LEU A 1 95 ? -19.805 -9.302 15.404 1.00 82.69 95 LEU A N 1
ATOM 766 C CA . LEU A 1 95 ? -19.541 -8.507 14.201 1.00 82.69 95 LEU A CA 1
ATOM 767 C C . LEU A 1 95 ? -19.601 -9.358 12.924 1.00 82.69 95 LEU A C 1
ATOM 769 O O . LEU A 1 95 ? -20.077 -8.897 11.894 1.00 82.69 95 LEU A O 1
ATOM 773 N N . GLU A 1 96 ? -19.100 -10.593 12.980 1.00 81.62 96 GLU A N 1
ATOM 774 C CA . GLU A 1 96 ? -19.159 -11.540 11.861 1.00 81.62 96 GLU A CA 1
ATOM 775 C C . GLU A 1 96 ? -20.565 -12.074 11.588 1.00 81.62 96 GLU A C 1
ATOM 777 O O . GLU A 1 96 ? -20.896 -12.378 10.442 1.00 81.62 96 GLU A O 1
ATOM 782 N N . GLU A 1 97 ? -21.372 -12.241 12.630 1.00 82.31 97 GLU A N 1
ATOM 783 C CA . GLU A 1 97 ? -22.740 -12.727 12.513 1.00 82.31 97 GLU A CA 1
ATOM 784 C C . GLU A 1 97 ? -23.684 -11.635 11.991 1.00 82.31 97 GLU A C 1
ATOM 786 O O . GLU A 1 97 ? -24.461 -11.890 11.070 1.00 82.31 97 GLU A O 1
ATOM 791 N N . ASP A 1 98 ? -23.574 -10.413 12.517 1.00 76.19 98 ASP A N 1
ATOM 792 C CA . ASP A 1 98 ? -24.368 -9.255 12.088 1.00 76.19 98 ASP A CA 1
ATOM 793 C C . ASP A 1 98 ? -24.117 -8.896 10.619 1.00 76.19 98 ASP A C 1
ATOM 795 O O . ASP A 1 98 ? -25.062 -8.618 9.880 1.00 76.19 98 ASP A O 1
ATOM 799 N N . GLU A 1 99 ? -22.863 -8.973 10.165 1.00 72.44 99 GLU A N 1
ATOM 800 C CA . GLU A 1 99 ? -22.484 -8.745 8.764 1.00 72.44 99 GLU A CA 1
ATOM 801 C C . GLU A 1 99 ? -23.175 -9.726 7.800 1.00 72.44 99 GLU A C 1
ATOM 803 O O . GLU A 1 99 ? -23.541 -9.356 6.687 1.00 72.44 99 GLU A O 1
ATOM 808 N N . LYS A 1 100 ? -23.411 -10.976 8.220 1.00 74.56 100 LYS A N 1
ATOM 809 C CA . LYS A 1 100 ? -24.144 -11.961 7.404 1.00 74.56 100 LYS A CA 1
ATOM 810 C C . LYS A 1 100 ? -25.648 -11.697 7.371 1.00 74.56 100 LYS A C 1
ATOM 812 O O . LYS A 1 100 ? -26.303 -12.074 6.403 1.00 74.56 100 LYS A O 1
ATOM 817 N N . LYS A 1 101 ? -26.197 -11.116 8.442 1.00 73.75 101 LYS A N 1
ATOM 818 C CA . LYS A 1 101 ? -27.636 -10.858 8.609 1.00 73.75 101 LYS A CA 1
ATOM 819 C C . LYS A 1 101 ? -28.084 -9.595 7.876 1.00 73.75 101 LYS A C 1
ATOM 821 O O . LYS A 1 101 ? -29.167 -9.574 7.297 1.00 73.75 101 LYS A O 1
ATOM 826 N N . ASN A 1 102 ? -27.252 -8.558 7.878 1.00 63.62 102 ASN A N 1
ATOM 827 C CA . ASN A 1 102 ? -27.551 -7.280 7.245 1.00 63.62 102 ASN A CA 1
ATOM 828 C C . ASN A 1 102 ? -26.887 -7.197 5.868 1.00 63.62 102 ASN A C 1
ATOM 830 O O . ASN A 1 102 ? -25.760 -6.727 5.746 1.00 63.62 102 ASN A O 1
ATOM 834 N N . TYR A 1 103 ? -27.626 -7.591 4.825 1.00 48.31 103 TYR A N 1
ATOM 835 C CA . TYR A 1 103 ? -27.199 -7.647 3.414 1.00 48.31 103 TYR A CA 1
ATOM 836 C C . TYR A 1 103 ? -26.624 -6.339 2.809 1.00 48.31 103 TYR A C 1
ATOM 838 O O . TYR A 1 103 ? -26.260 -6.326 1.636 1.00 48.31 103 TYR A O 1
ATOM 846 N N . SER A 1 104 ? -26.523 -5.243 3.567 1.00 53.44 104 SER A N 1
ATOM 847 C CA . SER A 1 104 ? -26.030 -3.938 3.107 1.00 53.44 104 SER A CA 1
ATOM 848 C C . SER A 1 104 ? -24.973 -3.276 4.000 1.00 53.44 104 SER A C 1
ATOM 850 O O . SER A 1 104 ? -24.419 -2.256 3.590 1.00 53.44 104 SER A O 1
ATOM 852 N N . ILE A 1 105 ? -24.673 -3.804 5.194 1.00 64.56 105 ILE A N 1
ATOM 853 C CA . ILE A 1 105 ? -23.747 -3.141 6.127 1.00 64.56 105 ILE A CA 1
ATOM 854 C C . ILE A 1 105 ? -22.386 -3.834 6.071 1.00 64.56 105 ILE A C 1
ATOM 856 O O . ILE A 1 105 ? -22.230 -4.965 6.521 1.00 64.56 105 ILE A O 1
ATOM 860 N N . SER A 1 106 ? -21.391 -3.143 5.515 1.00 74.12 106 SER A N 1
ATOM 861 C CA . SER A 1 106 ? -20.025 -3.652 5.406 1.00 74.12 106 SER A CA 1
ATOM 862 C C . SER A 1 106 ? -19.276 -3.563 6.735 1.00 74.12 106 SER A C 1
ATOM 864 O O . SER A 1 106 ? -19.506 -2.677 7.557 1.00 74.12 106 SER A O 1
ATOM 866 N N . ARG A 1 107 ? -18.274 -4.430 6.920 1.00 83.25 107 ARG A N 1
ATOM 867 C CA . ARG A 1 107 ? -17.346 -4.384 8.062 1.00 83.25 107 ARG A CA 1
ATOM 868 C C . ARG A 1 107 ? -16.724 -3.005 8.328 1.00 83.25 107 ARG A C 1
ATOM 870 O O . ARG A 1 107 ? -16.447 -2.665 9.478 1.00 83.25 107 ARG A O 1
ATOM 877 N N . SER A 1 108 ? -16.529 -2.204 7.278 1.00 79.12 108 SER A N 1
ATOM 878 C CA . SER A 1 108 ? -15.995 -0.838 7.370 1.00 79.12 108 SER A CA 1
ATOM 879 C C . SER A 1 108 ? -16.909 0.117 8.135 1.00 79.12 108 SER A C 1
ATOM 881 O O . SER A 1 108 ? -16.426 1.111 8.655 1.00 79.12 108 SER A O 1
ATOM 883 N N . SER A 1 109 ? -18.202 -0.195 8.260 1.00 77.75 109 SER A N 1
ATOM 884 C CA . SER A 1 109 ? -19.143 0.577 9.077 1.00 77.75 109 SER A CA 1
ATOM 885 C C . SER A 1 109 ? -18.967 0.350 10.580 1.00 77.75 109 SER A C 1
ATOM 887 O O . SER A 1 109 ? -19.456 1.147 11.372 1.00 77.75 109 SER A O 1
ATOM 889 N N . TYR A 1 110 ? -18.294 -0.728 10.989 1.00 80.75 110 TYR A N 1
ATOM 890 C CA . TYR A 1 110 ? -18.072 -1.058 12.399 1.00 80.75 110 TYR A CA 1
ATOM 891 C C . TYR A 1 110 ? -16.624 -0.842 12.837 1.00 80.75 110 TYR A C 1
ATOM 893 O O . TYR A 1 110 ? -16.361 -0.621 14.018 1.00 80.75 110 TYR A O 1
ATOM 901 N N . ILE A 1 111 ? -15.667 -0.963 11.916 1.00 85.81 111 ILE A N 1
ATOM 902 C CA . ILE A 1 111 ? -14.248 -0.987 12.260 1.00 85.81 111 ILE A CA 1
ATOM 903 C C . ILE A 1 111 ? -13.501 0.159 11.580 1.00 85.81 111 ILE A C 1
ATOM 905 O O . ILE A 1 111 ? -13.432 0.247 10.356 1.00 85.81 111 ILE A O 1
ATOM 909 N N . LEU A 1 112 ? -12.864 0.988 12.402 1.00 83.06 112 LEU A N 1
ATOM 910 C CA . LEU A 1 112 ? -12.100 2.157 11.996 1.00 83.06 112 LEU A CA 1
ATOM 911 C C . LEU A 1 112 ? -10.625 1.781 11.835 1.00 83.06 112 LEU A C 1
ATOM 913 O O . LEU A 1 112 ? -9.880 1.666 12.810 1.00 83.06 112 LEU A O 1
ATOM 917 N N . TRP A 1 113 ? -10.195 1.591 10.585 1.00 84.75 113 TRP A N 1
ATOM 918 C CA . TRP A 1 113 ? -8.825 1.185 10.244 1.00 84.75 113 TRP A CA 1
ATOM 919 C C . TRP A 1 113 ? -7.716 2.014 10.930 1.00 84.75 113 TRP A C 1
ATOM 921 O O . TRP A 1 113 ? -6.780 1.406 11.464 1.00 84.75 113 TRP A O 1
ATOM 931 N N . PRO A 1 114 ? -7.778 3.365 10.974 1.00 81.75 114 PRO A N 1
ATOM 932 C CA . PRO A 1 114 ? -6.662 4.177 11.471 1.00 81.75 114 PRO A CA 1
ATOM 933 C C . PRO A 1 114 ? -6.320 3.934 12.944 1.00 81.75 114 PRO A C 1
ATOM 935 O O . PRO A 1 114 ? -5.145 3.964 13.311 1.00 81.75 114 PRO A O 1
ATOM 938 N N . ILE A 1 115 ? -7.319 3.612 13.766 1.00 83.31 115 ILE A N 1
ATOM 939 C CA . ILE A 1 115 ? -7.171 3.445 15.220 1.00 83.31 115 ILE A CA 1
ATOM 940 C C . ILE A 1 115 ? -6.997 1.983 15.652 1.00 83.31 115 ILE A C 1
ATOM 942 O O . ILE A 1 115 ? -6.874 1.699 16.846 1.00 83.31 115 ILE A O 1
ATOM 946 N N . LEU A 1 116 ? -6.979 1.039 14.705 1.00 88.50 116 LEU A N 1
ATOM 947 C CA . LEU A 1 116 ? -6.711 -0.359 15.021 1.00 88.50 116 LEU A CA 1
ATOM 948 C C . LEU A 1 116 ? -5.280 -0.559 15.523 1.00 88.50 116 LEU A C 1
ATOM 950 O O . LEU A 1 116 ? -4.320 -0.080 14.915 1.00 88.50 116 LEU A O 1
ATOM 954 N N . ASP A 1 117 ? -5.145 -1.348 16.585 1.00 91.12 117 ASP A N 1
ATOM 955 C CA . ASP A 1 117 ? -3.869 -1.858 17.066 1.00 91.12 117 ASP A CA 1
ATOM 956 C C . ASP A 1 117 ? -3.282 -2.899 16.094 1.00 91.12 117 ASP A C 1
ATOM 958 O O . ASP A 1 117 ? -3.945 -3.390 15.173 1.00 91.12 117 ASP A O 1
ATOM 962 N N . LYS A 1 118 ? -2.005 -3.252 16.289 1.00 90.94 118 LYS A N 1
ATOM 963 C CA . LYS A 1 118 ? -1.303 -4.202 15.411 1.00 90.94 118 LYS A CA 1
ATOM 964 C C . LYS A 1 118 ? -2.023 -5.557 15.313 1.00 90.94 118 LYS A C 1
ATOM 966 O O . LYS A 1 118 ? -2.075 -6.133 14.229 1.00 90.94 118 LYS A O 1
ATOM 971 N N . SER A 1 119 ? -2.615 -6.035 16.412 1.00 91.69 119 SER A N 1
ATOM 972 C CA . SER A 1 119 ? -3.303 -7.330 16.469 1.00 91.69 119 SER A CA 1
ATOM 973 C C . SER A 1 119 ? -4.591 -7.321 15.648 1.00 91.69 119 SER A C 1
ATOM 975 O O . SER A 1 119 ? -4.805 -8.217 14.832 1.00 91.69 119 SER A O 1
ATOM 977 N N . ASN A 1 120 ? -5.429 -6.296 15.806 1.00 92.19 120 ASN A N 1
ATOM 978 C CA . ASN A 1 120 ? -6.656 -6.160 15.030 1.00 92.19 120 ASN A CA 1
ATOM 979 C C . ASN A 1 120 ? -6.368 -5.885 13.549 1.00 92.19 120 ASN A C 1
ATOM 981 O O . ASN A 1 120 ? -7.027 -6.478 12.697 1.00 92.19 120 ASN A O 1
ATOM 985 N N . ARG A 1 121 ? -5.339 -5.089 13.218 1.00 91.50 121 ARG A N 1
ATOM 986 C CA . ARG A 1 121 ? -4.891 -4.927 11.821 1.00 91.50 121 ARG A CA 1
ATOM 987 C C . ARG A 1 121 ? -4.498 -6.266 11.201 1.00 91.50 121 ARG A C 1
ATOM 989 O O . ARG A 1 121 ? -4.946 -6.583 10.103 1.00 91.50 121 ARG A O 1
ATOM 996 N N . ALA A 1 122 ? -3.708 -7.078 11.909 1.00 91.25 122 ALA A N 1
ATOM 997 C CA . ALA A 1 122 ? -3.308 -8.402 11.433 1.00 91.25 122 ALA A CA 1
ATOM 998 C C . ALA A 1 122 ? -4.513 -9.330 11.196 1.00 91.25 122 ALA A C 1
ATOM 1000 O O . ALA A 1 122 ? -4.539 -10.058 10.204 1.00 91.25 122 ALA A O 1
ATOM 1001 N N . LYS A 1 123 ? -5.543 -9.269 12.052 1.00 91.62 123 LYS A N 1
ATOM 1002 C CA . LYS A 1 123 ? -6.793 -10.019 11.844 1.00 91.62 123 LYS A CA 1
ATOM 1003 C C . LYS A 1 123 ? -7.519 -9.590 10.573 1.00 91.62 123 LYS A C 1
ATOM 1005 O O . LYS A 1 123 ? -7.933 -10.451 9.804 1.00 91.62 123 LYS A O 1
ATOM 1010 N N . GLU A 1 124 ? -7.650 -8.290 10.322 1.00 91.06 124 GLU A N 1
ATOM 1011 C CA . GLU A 1 124 ? -8.299 -7.794 9.101 1.00 91.06 124 GLU A CA 1
ATOM 1012 C C . GLU A 1 124 ? -7.532 -8.197 7.833 1.00 91.06 124 GLU A C 1
ATOM 1014 O O . GLU A 1 124 ? -8.152 -8.532 6.821 1.00 91.06 124 GLU A O 1
ATOM 1019 N N . PHE A 1 125 ? -6.200 -8.258 7.899 1.00 90.75 125 PHE A N 1
ATOM 1020 C CA . PHE A 1 125 ? -5.368 -8.808 6.825 1.00 90.75 125 PHE A CA 1
ATOM 1021 C C . PHE A 1 125 ? -5.591 -10.310 6.627 1.00 90.75 125 PHE A C 1
ATOM 1023 O O . PHE A 1 125 ? -5.763 -10.740 5.491 1.00 90.75 125 PHE A O 1
ATOM 1030 N N . ALA A 1 126 ? -5.654 -11.107 7.698 1.00 91.12 126 ALA A N 1
ATOM 1031 C CA . ALA A 1 126 ? -5.962 -12.536 7.602 1.00 91.12 126 ALA A CA 1
ATOM 1032 C C . ALA A 1 126 ? -7.337 -12.780 6.957 1.00 91.12 126 ALA A C 1
ATOM 1034 O O . ALA A 1 126 ? -7.463 -13.581 6.036 1.00 91.12 126 ALA A O 1
ATOM 1035 N N . ARG A 1 127 ? -8.358 -12.009 7.356 1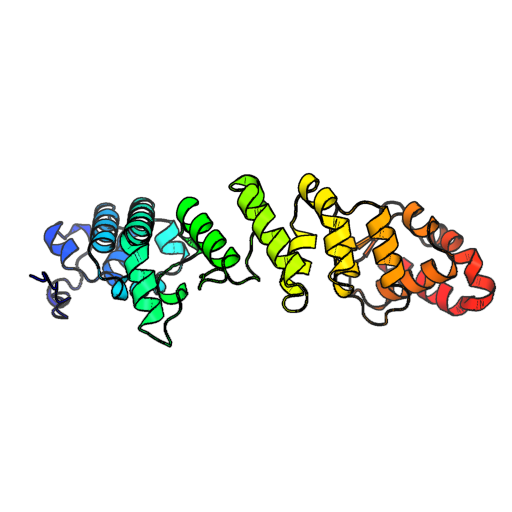.00 89.06 127 ARG A N 1
ATOM 1036 C CA . ARG A 1 127 ? -9.684 -12.048 6.715 1.00 89.06 127 ARG A CA 1
ATOM 1037 C C . ARG A 1 127 ? -9.607 -11.727 5.231 1.00 89.06 127 ARG A C 1
ATOM 1039 O O . ARG A 1 127 ? -10.188 -12.441 4.416 1.00 89.06 127 ARG A O 1
ATOM 1046 N N . TRP A 1 128 ? -8.874 -10.668 4.889 1.00 88.00 128 TRP A N 1
ATOM 1047 C CA . TRP A 1 128 ? -8.687 -10.258 3.506 1.00 88.00 128 TRP A CA 1
ATOM 1048 C C . TRP A 1 128 ? -8.038 -11.381 2.684 1.00 88.00 128 TRP A C 1
ATOM 1050 O O . TRP A 1 128 ? -8.510 -11.694 1.590 1.00 88.00 128 TRP A O 1
ATOM 1060 N N . ILE A 1 129 ? -7.020 -12.060 3.225 1.00 87.38 129 ILE A N 1
ATOM 1061 C CA . ILE A 1 129 ? -6.368 -13.227 2.603 1.00 87.38 129 ILE A CA 1
ATOM 1062 C C . ILE A 1 129 ? -7.339 -14.401 2.437 1.00 87.38 129 ILE A C 1
ATOM 1064 O O . ILE A 1 129 ? -7.368 -15.017 1.373 1.00 87.38 129 ILE A O 1
ATOM 1068 N N . ASP A 1 130 ? -8.213 -14.646 3.405 1.00 88.06 130 ASP A N 1
ATOM 1069 C CA . ASP A 1 130 ? -9.232 -15.699 3.321 1.00 88.06 130 ASP A CA 1
ATOM 1070 C C . ASP A 1 130 ? -10.375 -15.367 2.343 1.00 88.06 130 ASP A C 1
ATOM 1072 O O . ASP A 1 130 ? -11.238 -16.202 2.092 1.00 88.06 130 ASP A O 1
ATOM 1076 N N . GLY A 1 131 ? -10.419 -14.145 1.794 1.00 82.38 131 GLY A N 1
ATOM 1077 C CA . GLY A 1 131 ? -11.535 -13.687 0.955 1.00 82.38 131 GLY A CA 1
ATOM 1078 C C . GLY A 1 131 ? -12.807 -13.410 1.757 1.00 82.38 131 GLY A C 1
ATOM 1079 O O . GLY A 1 131 ? -13.889 -13.309 1.186 1.00 82.38 131 GLY A O 1
ATOM 1080 N N . LYS A 1 132 ? -12.676 -13.284 3.079 1.00 84.81 132 LYS A N 1
ATOM 1081 C CA . LYS A 1 132 ? -13.755 -12.852 3.962 1.00 84.81 132 LYS A CA 1
ATOM 1082 C C . LYS A 1 132 ? -13.902 -11.332 3.865 1.00 84.81 132 LYS A C 1
ATOM 1084 O O . LYS A 1 132 ? -12.910 -10.645 3.599 1.00 84.81 132 LYS A O 1
ATOM 1089 N N . PRO A 1 133 ? -15.097 -10.792 4.145 1.00 82.19 133 PRO A N 1
ATOM 1090 C CA . PRO A 1 133 ? -15.268 -9.355 4.267 1.00 82.19 133 PRO A CA 1
ATOM 1091 C C . PRO A 1 133 ? -14.255 -8.756 5.252 1.00 82.19 133 PRO A C 1
ATOM 1093 O O . PRO A 1 133 ? -14.083 -9.237 6.379 1.00 82.19 133 PRO A O 1
ATOM 1096 N N . SER A 1 134 ? -13.543 -7.739 4.783 1.00 86.38 134 SER A N 1
ATOM 1097 C CA . SER A 1 134 ? -12.458 -7.052 5.479 1.00 86.38 134 SER A CA 1
ATOM 1098 C C . SER A 1 134 ? -12.580 -5.563 5.199 1.00 86.38 134 SER A C 1
ATOM 1100 O O . SER A 1 134 ? -13.022 -5.168 4.121 1.00 86.38 134 SER A O 1
ATOM 1102 N N . ILE A 1 135 ? -12.166 -4.733 6.153 1.00 86.25 135 ILE A N 1
ATOM 1103 C CA . ILE A 1 135 ? -12.105 -3.276 5.946 1.00 86.25 135 ILE A CA 1
ATOM 1104 C C . ILE A 1 135 ? -10.928 -2.846 5.066 1.00 86.25 135 ILE A C 1
ATOM 1106 O O . ILE A 1 135 ? -10.793 -1.674 4.721 1.00 86.25 135 ILE A O 1
ATOM 1110 N N . ILE A 1 136 ? -10.043 -3.786 4.739 1.00 85.12 136 ILE A N 1
ATOM 1111 C CA . ILE A 1 136 ? -8.866 -3.530 3.925 1.00 85.12 136 ILE A CA 1
ATOM 1112 C C . ILE A 1 136 ? -9.290 -3.455 2.471 1.00 85.12 136 ILE A C 1
ATOM 1114 O O . ILE A 1 136 ? -9.603 -4.458 1.830 1.00 85.12 136 ILE A O 1
ATOM 1118 N N . GLU A 1 137 ? -9.231 -2.250 1.926 1.00 77.62 137 GLU A N 1
ATOM 1119 C CA . GLU A 1 137 ? -9.261 -2.077 0.487 1.00 77.62 137 GLU A CA 1
ATOM 1120 C C . GLU A 1 137 ? -7.922 -2.554 -0.084 1.00 77.62 137 GLU A C 1
ATOM 1122 O O . GLU A 1 137 ? -6.850 -2.170 0.399 1.00 77.62 137 GLU A O 1
ATOM 1127 N N . THR A 1 138 ? -7.955 -3.361 -1.147 1.00 72.25 138 THR A N 1
ATOM 1128 C CA . THR A 1 138 ? -6.733 -3.888 -1.775 1.00 72.25 138 THR A CA 1
ATOM 1129 C C . THR A 1 138 ? -5.767 -2.775 -2.190 1.00 72.25 138 THR A C 1
ATOM 1131 O O . THR A 1 138 ? -4.550 -2.967 -2.281 1.00 72.25 138 THR A O 1
ATOM 1134 N N . ASN A 1 139 ? -6.292 -1.567 -2.418 1.00 70.56 139 ASN A N 1
ATOM 1135 C CA . ASN A 1 139 ? -5.504 -0.393 -2.745 1.00 70.56 139 ASN A CA 1
ATOM 1136 C C . ASN A 1 139 ? -4.811 0.337 -1.599 1.00 70.56 139 ASN A C 1
ATOM 1138 O O . ASN A 1 139 ? -3.977 1.201 -1.878 1.00 70.56 139 ASN A O 1
ATOM 1142 N N . LYS A 1 140 ? -5.074 -0.058 -0.357 1.00 75.69 140 LYS A N 1
ATOM 1143 C CA . LYS A 1 140 ? -4.536 0.564 0.857 1.00 75.69 140 LYS A CA 1
ATOM 1144 C C . LYS A 1 140 ? -3.612 -0.368 1.653 1.00 75.69 140 LYS A C 1
ATOM 1146 O O . LYS A 1 140 ? -3.267 -0.066 2.793 1.00 75.69 140 LYS A O 1
ATOM 1151 N N . ILE A 1 141 ? -3.176 -1.484 1.061 1.00 81.12 141 ILE A N 1
ATOM 1152 C CA . ILE A 1 141 ? -2.234 -2.418 1.695 1.00 81.12 141 ILE A CA 1
ATOM 1153 C C . ILE A 1 141 ? -0.859 -1.751 1.873 1.00 81.12 141 ILE A C 1
ATOM 1155 O O . ILE A 1 141 ? -0.190 -1.402 0.900 1.00 81.12 141 ILE A O 1
ATOM 1159 N N . ASN A 1 142 ? -0.422 -1.612 3.128 1.00 82.06 142 ASN A N 1
ATOM 1160 C CA . ASN A 1 142 ? 0.897 -1.099 3.500 1.00 82.06 142 ASN A CA 1
ATOM 1161 C C . ASN A 1 142 ? 1.893 -2.264 3.656 1.00 82.06 142 ASN A C 1
ATOM 1163 O O . ASN A 1 142 ? 2.028 -2.837 4.739 1.00 82.06 142 ASN A O 1
ATOM 1167 N N . TYR A 1 143 ? 2.557 -2.632 2.555 1.00 83.62 143 TYR A N 1
ATOM 1168 C CA . TYR A 1 143 ? 3.542 -3.720 2.530 1.00 83.62 143 TYR A CA 1
ATOM 1169 C C . TYR A 1 143 ? 4.745 -3.496 3.464 1.00 83.62 143 TYR A C 1
ATOM 1171 O O . TYR A 1 143 ? 5.072 -4.443 4.177 1.00 83.62 143 TYR A O 1
ATOM 1179 N N . PRO A 1 144 ? 5.364 -2.299 3.544 1.00 83.62 144 PRO A N 1
ATOM 1180 C CA . PRO A 1 144 ? 6.473 -2.055 4.467 1.00 83.62 144 PRO A CA 1
ATOM 1181 C C . PRO A 1 144 ? 6.101 -2.378 5.916 1.00 83.62 144 PRO A C 1
ATOM 1183 O O . PRO A 1 144 ? 6.716 -3.238 6.540 1.00 83.62 144 PRO A O 1
ATOM 1186 N N . TRP A 1 145 ? 4.990 -1.812 6.405 1.00 86.62 145 TRP A N 1
ATOM 1187 C CA . TRP A 1 145 ? 4.501 -2.095 7.756 1.00 86.62 145 TRP A CA 1
ATOM 1188 C C . TRP A 1 145 ? 4.232 -3.590 7.979 1.00 86.62 145 TRP A C 1
ATOM 1190 O O . TRP A 1 145 ? 4.533 -4.124 9.048 1.00 86.62 145 TRP A O 1
ATOM 1200 N N . LEU A 1 146 ? 3.662 -4.278 6.986 1.00 88.25 146 LEU A N 1
ATOM 1201 C CA . LEU A 1 146 ? 3.395 -5.712 7.068 1.00 88.25 146 LEU A CA 1
ATOM 1202 C C . LEU A 1 146 ? 4.679 -6.527 7.206 1.00 88.25 146 LEU A C 1
ATOM 1204 O O . LEU A 1 146 ? 4.713 -7.433 8.030 1.00 88.25 146 LEU A O 1
ATOM 1208 N N . TYR A 1 147 ? 5.722 -6.224 6.436 1.00 87.81 147 TYR A N 1
ATOM 1209 C CA . TYR A 1 147 ? 6.992 -6.941 6.545 1.00 87.81 147 TYR A CA 1
ATOM 1210 C C . TYR A 1 147 ? 7.684 -6.687 7.886 1.00 87.81 147 TYR A C 1
ATOM 1212 O O . TYR A 1 147 ? 8.176 -7.643 8.485 1.00 87.81 147 TYR A O 1
ATOM 1220 N N . ASP A 1 148 ? 7.621 -5.456 8.397 1.00 87.12 148 ASP A N 1
ATOM 1221 C CA . ASP A 1 148 ? 8.234 -5.078 9.675 1.00 87.12 148 ASP A CA 1
ATOM 1222 C C . ASP A 1 148 ? 7.542 -5.710 10.893 1.00 87.12 148 ASP A C 1
ATOM 1224 O O . ASP A 1 148 ? 8.169 -5.925 11.929 1.00 87.12 148 ASP A O 1
ATOM 1228 N N . ASN A 1 149 ? 6.237 -5.992 10.804 1.00 88.88 149 ASN A N 1
ATOM 1229 C CA . ASN A 1 149 ? 5.438 -6.441 11.953 1.00 88.88 149 ASN A CA 1
ATOM 1230 C C . ASN A 1 149 ? 4.940 -7.889 11.836 1.00 88.88 149 ASN A C 1
ATOM 1232 O O . ASN A 1 149 ? 4.815 -8.578 12.846 1.00 88.88 149 ASN A O 1
ATOM 1236 N N . TYR A 1 150 ? 4.632 -8.350 10.622 1.00 90.75 150 TYR A N 1
ATOM 1237 C CA . TYR A 1 150 ? 3.986 -9.633 10.333 1.00 90.75 150 TYR A CA 1
ATOM 1238 C C . TYR A 1 150 ? 4.448 -10.202 8.977 1.00 90.75 150 TYR A C 1
ATOM 1240 O O . TYR A 1 150 ? 3.638 -10.451 8.083 1.00 90.75 150 TYR A O 1
ATOM 1248 N N . GLY A 1 151 ? 5.753 -10.440 8.802 1.00 88.56 151 GLY A N 1
ATOM 1249 C CA . GLY A 1 151 ? 6.320 -10.867 7.511 1.00 88.56 151 GLY A CA 1
ATOM 1250 C C . GLY A 1 151 ? 5.693 -12.133 6.902 1.00 88.56 151 GLY A C 1
ATOM 1251 O O . GLY A 1 151 ? 5.570 -12.242 5.681 1.00 88.56 151 GLY A O 1
ATOM 1252 N N . TRP A 1 152 ? 5.220 -13.074 7.725 1.00 90.12 152 TRP A N 1
ATOM 1253 C CA . TRP A 1 152 ? 4.484 -14.253 7.247 1.00 90.12 152 TRP A CA 1
ATOM 1254 C C . TRP A 1 152 ? 3.150 -13.880 6.578 1.00 90.12 152 TRP A C 1
ATOM 1256 O O . TRP A 1 152 ? 2.791 -14.455 5.552 1.00 90.12 152 TRP A O 1
ATOM 1266 N N . LEU A 1 153 ? 2.448 -12.884 7.121 1.00 90.25 153 LEU A N 1
ATOM 1267 C CA . LEU A 1 153 ? 1.179 -12.376 6.608 1.00 90.25 153 LEU A CA 1
ATOM 1268 C C . LEU A 1 153 ? 1.405 -11.574 5.326 1.00 90.25 153 LEU A C 1
ATOM 1270 O O . LEU A 1 153 ? 0.667 -11.733 4.357 1.00 90.25 153 LEU A O 1
ATOM 1274 N N . ALA A 1 154 ? 2.482 -10.781 5.295 1.00 89.31 154 ALA A N 1
ATOM 1275 C CA . ALA A 1 154 ? 2.936 -10.092 4.094 1.00 89.31 154 ALA A CA 1
ATOM 1276 C C . ALA A 1 154 ? 3.118 -11.085 2.936 1.00 89.31 154 ALA A C 1
ATOM 1278 O O . ALA A 1 154 ? 2.533 -10.906 1.871 1.00 89.31 154 ALA A O 1
ATOM 1279 N N . ASN A 1 155 ? 3.842 -12.184 3.175 1.00 88.62 155 ASN A N 1
ATOM 1280 C CA . ASN A 1 155 ? 4.060 -13.236 2.182 1.00 88.62 155 ASN A CA 1
ATOM 1281 C C . ASN A 1 155 ? 2.751 -13.845 1.661 1.00 88.62 155 ASN A C 1
ATOM 1283 O O . ASN A 1 155 ? 2.603 -14.020 0.456 1.00 88.62 155 ASN A O 1
ATOM 1287 N N . GLN A 1 156 ? 1.786 -14.128 2.536 1.00 89.69 156 GLN A N 1
ATOM 1288 C CA . GLN A 1 156 ? 0.489 -14.666 2.112 1.00 89.69 156 GLN A CA 1
ATOM 1289 C C . GLN A 1 156 ? -0.306 -13.679 1.246 1.00 89.69 156 GLN A C 1
ATOM 1291 O O . GLN A 1 156 ? -0.945 -14.087 0.276 1.00 89.69 156 GLN A O 1
ATOM 1296 N N . ILE A 1 157 ? -0.243 -12.379 1.552 1.00 87.88 157 ILE A N 1
ATOM 1297 C CA . ILE A 1 157 ? -0.861 -11.335 0.722 1.00 87.88 157 ILE A CA 1
ATOM 1298 C C . ILE A 1 157 ? -0.198 -11.290 -0.650 1.00 87.88 157 ILE A C 1
ATOM 1300 O O . ILE A 1 157 ? -0.906 -11.224 -1.653 1.00 87.88 157 ILE A O 1
ATOM 1304 N N . VAL A 1 158 ? 1.137 -11.349 -0.710 1.00 86.50 158 VAL A N 1
ATOM 1305 C CA . VAL A 1 158 ? 1.873 -11.401 -1.981 1.00 86.50 158 VAL A CA 1
ATOM 1306 C C . VAL A 1 158 ? 1.419 -12.595 -2.814 1.00 86.50 158 VAL A C 1
ATOM 1308 O O . VAL A 1 158 ? 0.992 -12.416 -3.952 1.00 86.50 158 VAL A O 1
ATOM 1311 N N . GLU A 1 159 ? 1.423 -13.793 -2.232 1.00 86.88 159 GLU A N 1
ATOM 1312 C CA . GLU A 1 159 ? 0.963 -15.016 -2.895 1.00 86.88 159 GLU A CA 1
ATOM 1313 C C . GLU A 1 159 ? -0.472 -14.884 -3.410 1.00 86.88 159 GLU A C 1
ATOM 1315 O O . GLU A 1 159 ? -0.767 -15.249 -4.548 1.00 86.88 159 GLU A O 1
ATOM 1320 N N . LYS A 1 160 ? -1.376 -14.311 -2.607 1.00 85.88 160 LYS A N 1
ATOM 1321 C CA . LYS A 1 160 ? -2.764 -14.094 -3.018 1.00 85.88 160 LYS A CA 1
ATOM 1322 C C . LYS A 1 160 ? -2.881 -13.117 -4.187 1.00 85.88 160 LYS A C 1
ATOM 1324 O O . LYS A 1 160 ? -3.596 -13.410 -5.144 1.00 85.88 160 LYS A O 1
ATOM 1329 N N . VAL A 1 161 ? -2.189 -11.977 -4.124 1.00 82.25 161 VAL A N 1
ATOM 1330 C CA . VAL A 1 161 ? -2.188 -10.968 -5.197 1.00 82.25 161 VAL A CA 1
ATOM 1331 C C . VAL A 1 161 ? -1.640 -11.565 -6.493 1.00 82.25 161 VAL A C 1
ATOM 1333 O O . VAL A 1 161 ? -2.219 -11.353 -7.554 1.00 82.25 161 VAL A O 1
ATOM 1336 N N . LEU A 1 162 ? -0.581 -12.372 -6.407 1.00 80.00 162 LEU A N 1
ATOM 1337 C CA . LEU A 1 162 ? 0.025 -13.020 -7.570 1.00 80.00 162 LEU A CA 1
ATOM 1338 C C . LEU A 1 162 ? -0.798 -14.185 -8.128 1.00 80.00 162 LEU A C 1
ATOM 1340 O O . LEU A 1 162 ? -0.711 -14.459 -9.322 1.00 80.00 162 LEU A O 1
ATOM 1344 N N . LYS A 1 163 ? -1.600 -14.874 -7.307 1.00 79.81 163 LYS A N 1
ATOM 1345 C CA . LYS A 1 163 ? -2.524 -15.926 -7.772 1.00 79.81 163 LYS A CA 1
ATOM 1346 C C . LYS A 1 163 ? -3.764 -15.360 -8.463 1.00 79.81 163 LYS A C 1
ATOM 1348 O O . LYS A 1 163 ? -4.216 -15.935 -9.446 1.00 79.81 163 LYS A O 1
ATOM 1353 N N . ASN A 1 164 ? -4.292 -14.237 -7.976 1.00 69.06 164 ASN A N 1
ATOM 1354 C CA . ASN A 1 164 ? -5.536 -13.628 -8.470 1.00 69.06 164 ASN A CA 1
ATOM 1355 C C . ASN A 1 164 ? -5.297 -12.466 -9.454 1.00 69.06 164 ASN A C 1
ATOM 1357 O O . ASN A 1 164 ? -6.160 -11.604 -9.640 1.00 69.06 164 ASN A O 1
ATOM 1361 N N . SER A 1 165 ? -4.126 -12.443 -10.090 1.00 55.12 165 SER A N 1
ATOM 1362 C CA . SER A 1 165 ? -3.616 -11.359 -10.936 1.00 55.12 165 SER A CA 1
ATOM 1363 C C . SER A 1 165 ? -4.552 -10.924 -12.068 1.00 55.12 165 SER A C 1
ATOM 1365 O O . SER A 1 165 ? -4.543 -9.767 -12.473 1.00 55.12 165 SER A O 1
ATOM 1367 N N . ASN A 1 166 ? -5.435 -11.791 -12.556 1.00 56.75 166 ASN A N 1
ATOM 1368 C CA . ASN A 1 166 ? -6.361 -11.395 -13.619 1.00 56.75 166 ASN A CA 1
ATOM 1369 C C . ASN A 1 166 ? -7.360 -10.291 -13.204 1.00 56.75 166 ASN A C 1
ATOM 1371 O O . ASN A 1 166 ? -7.947 -9.678 -14.091 1.00 56.75 166 ASN A O 1
ATOM 1375 N N . TYR A 1 167 ? -7.531 -9.995 -11.904 1.00 53.31 167 TYR A N 1
ATOM 1376 C CA . TYR A 1 167 ? -8.556 -9.053 -11.428 1.00 53.31 167 TYR A CA 1
ATOM 1377 C C . TYR A 1 167 ? -8.047 -7.785 -10.714 1.00 53.31 167 TYR A C 1
ATOM 1379 O O . TYR A 1 167 ? -8.797 -6.813 -10.664 1.00 53.31 167 TYR A O 1
ATOM 1387 N N . ASP A 1 168 ? -6.805 -7.721 -10.204 1.00 71.00 168 ASP A N 1
ATOM 1388 C CA . ASP A 1 168 ? -6.326 -6.527 -9.471 1.00 71.00 168 ASP A CA 1
ATOM 1389 C C . ASP A 1 168 ? -4.902 -6.082 -9.846 1.00 71.00 168 ASP A C 1
ATOM 1391 O O . ASP A 1 168 ? -3.927 -6.222 -9.102 1.00 71.00 168 ASP A O 1
ATOM 1395 N N . ILE A 1 169 ? -4.795 -5.476 -11.029 1.00 72.19 169 ILE A N 1
ATOM 1396 C CA . ILE A 1 169 ? -3.561 -4.863 -11.537 1.00 72.19 169 ILE A CA 1
ATOM 1397 C C . ILE A 1 169 ? -3.001 -3.788 -10.592 1.00 72.19 169 ILE A C 1
ATOM 1399 O O . ILE A 1 169 ? -1.788 -3.639 -10.456 1.00 72.19 169 ILE A O 1
ATOM 1403 N N . ASN A 1 170 ? -3.868 -3.051 -9.891 1.00 75.88 170 ASN A N 1
ATOM 1404 C CA . ASN A 1 170 ? -3.445 -1.976 -9.002 1.00 75.88 170 ASN A CA 1
ATOM 1405 C C . ASN A 1 170 ? -2.745 -2.538 -7.755 1.00 75.88 170 ASN A C 1
ATOM 1407 O O . ASN A 1 170 ? -1.775 -1.942 -7.278 1.00 75.88 170 ASN A O 1
ATOM 1411 N N . ALA A 1 171 ? -3.219 -3.674 -7.229 1.00 75.50 171 ALA A N 1
ATOM 1412 C CA . ALA A 1 171 ? -2.567 -4.402 -6.145 1.00 75.50 171 ALA A CA 1
ATOM 1413 C C . ALA A 1 171 ? -1.150 -4.824 -6.531 1.00 75.50 171 ALA A C 1
ATOM 1415 O O . ALA A 1 171 ? -0.204 -4.527 -5.804 1.00 75.50 171 ALA A O 1
ATOM 1416 N N . ALA A 1 172 ? -0.997 -5.433 -7.709 1.00 77.12 172 ALA A N 1
ATOM 1417 C CA . ALA A 1 172 ? 0.298 -5.872 -8.216 1.00 77.12 172 ALA A CA 1
ATOM 1418 C C . ALA A 1 172 ? 1.262 -4.698 -8.446 1.00 77.12 172 ALA A C 1
ATOM 1420 O O . ALA A 1 172 ? 2.429 -4.769 -8.069 1.00 77.12 172 ALA A O 1
ATOM 1421 N N . ILE A 1 173 ? 0.779 -3.572 -8.981 1.00 76.38 173 ILE A N 1
ATOM 1422 C CA . ILE A 1 173 ? 1.591 -2.355 -9.143 1.00 76.38 173 ILE A CA 1
ATOM 1423 C C . ILE A 1 173 ? 2.111 -1.844 -7.792 1.00 76.38 173 ILE A C 1
ATOM 1425 O O . ILE A 1 173 ? 3.272 -1.450 -7.682 1.00 76.38 173 ILE A O 1
ATOM 1429 N N . ARG A 1 174 ? 1.267 -1.820 -6.754 1.00 76.56 174 ARG A N 1
ATOM 1430 C CA . ARG A 1 174 ? 1.689 -1.397 -5.409 1.00 76.56 174 ARG A CA 1
ATOM 1431 C C . ARG A 1 174 ? 2.624 -2.396 -4.756 1.00 76.56 174 ARG A C 1
ATOM 1433 O O . ARG A 1 174 ? 3.563 -1.953 -4.102 1.00 76.56 174 ARG A O 1
ATOM 1440 N N . LEU A 1 175 ? 2.378 -3.690 -4.942 1.00 80.81 175 LEU A N 1
ATOM 1441 C CA . LEU A 1 175 ? 3.279 -4.743 -4.497 1.00 80.81 175 LEU A CA 1
ATOM 1442 C C . LEU A 1 175 ? 4.681 -4.460 -5.036 1.00 80.81 175 LEU A C 1
ATOM 1444 O O . LEU A 1 175 ? 5.588 -4.274 -4.239 1.00 80.81 175 LEU A O 1
ATOM 1448 N N . VAL A 1 176 ? 4.823 -4.291 -6.356 1.00 78.69 176 VAL A N 1
ATOM 1449 C CA . VAL A 1 176 ? 6.109 -3.990 -7.010 1.00 78.69 176 VAL A CA 1
ATOM 1450 C C . VAL A 1 176 ? 6.773 -2.742 -6.452 1.00 78.69 176 VAL A C 1
ATOM 1452 O O . VAL A 1 176 ? 7.985 -2.713 -6.373 1.00 78.69 176 VAL A O 1
ATOM 1455 N N . LYS A 1 177 ? 6.026 -1.708 -6.067 1.00 77.12 177 LYS A N 1
ATOM 1456 C CA . LYS A 1 177 ? 6.616 -0.453 -5.576 1.00 77.12 177 LYS A CA 1
ATOM 1457 C C . LYS A 1 177 ? 7.064 -0.478 -4.116 1.00 77.12 177 LYS A C 1
ATOM 1459 O O . LYS A 1 177 ? 7.879 0.353 -3.747 1.00 77.12 177 LYS A O 1
ATOM 1464 N N . ASN A 1 178 ? 6.464 -1.329 -3.284 1.00 79.44 178 ASN A N 1
ATOM 1465 C CA . ASN A 1 178 ? 6.565 -1.201 -1.826 1.00 79.44 178 ASN A CA 1
ATOM 1466 C C . ASN A 1 178 ? 7.068 -2.472 -1.127 1.00 79.44 178 ASN A C 1
ATOM 1468 O O . ASN A 1 178 ? 7.124 -2.511 0.101 1.00 79.44 178 ASN A O 1
ATOM 1472 N N . ILE A 1 179 ? 7.372 -3.530 -1.878 1.00 78.06 179 ILE A N 1
ATOM 1473 C CA . ILE A 1 179 ? 7.971 -4.742 -1.327 1.00 78.06 179 ILE A CA 1
ATOM 1474 C C . ILE A 1 179 ? 9.468 -4.495 -1.035 1.00 78.06 179 ILE A C 1
ATOM 1476 O O . ILE A 1 179 ? 10.164 -3.962 -1.898 1.00 78.06 179 ILE A O 1
ATOM 1480 N N . PRO A 1 180 ? 9.975 -4.841 0.166 1.00 79.75 180 PRO A N 1
ATOM 1481 C CA . PRO A 1 180 ? 11.399 -4.715 0.484 1.00 79.75 180 PRO A CA 1
ATOM 1482 C C . PRO A 1 180 ? 12.274 -5.631 -0.383 1.00 79.75 180 PRO A C 1
ATOM 1484 O O . PRO A 1 180 ? 11.784 -6.601 -0.964 1.00 79.75 180 PRO A O 1
ATOM 1487 N N . GLU A 1 181 ? 13.583 -5.384 -0.416 1.00 78.88 181 GLU A N 1
ATOM 1488 C CA . GLU A 1 181 ? 14.554 -6.103 -1.257 1.00 78.88 181 GLU A CA 1
ATOM 1489 C C . GLU A 1 181 ? 14.490 -7.635 -1.126 1.00 78.88 181 GLU A C 1
ATOM 1491 O O . GLU A 1 181 ? 14.172 -8.325 -2.095 1.00 78.88 181 GLU A O 1
ATOM 1496 N N . LYS A 1 182 ? 14.695 -8.179 0.085 1.00 76.94 182 LYS A N 1
ATOM 1497 C CA . LYS A 1 182 ? 14.756 -9.640 0.304 1.00 76.94 182 LYS A CA 1
ATOM 1498 C C . LYS A 1 182 ? 13.502 -10.382 -0.204 1.00 76.94 182 LYS A C 1
ATOM 1500 O O . LYS A 1 182 ? 13.643 -11.387 -0.899 1.00 76.94 182 LYS A O 1
ATOM 1505 N N . PRO A 1 183 ? 12.263 -9.942 0.103 1.00 77.50 183 PRO A N 1
ATOM 1506 C CA . PRO A 1 183 ? 11.074 -10.551 -0.489 1.00 77.50 183 PRO A CA 1
ATOM 1507 C C . PRO A 1 183 ? 10.917 -10.283 -1.993 1.00 77.50 183 PRO A C 1
ATOM 1509 O O . PRO A 1 183 ? 10.370 -11.138 -2.687 1.00 77.50 183 PRO A O 1
ATOM 1512 N N . THR A 1 184 ? 11.376 -9.135 -2.509 1.00 76.94 184 THR A N 1
ATOM 1513 C CA . THR A 1 184 ? 11.296 -8.807 -3.946 1.00 76.94 184 THR A CA 1
ATOM 1514 C C . THR A 1 184 ? 11.957 -9.892 -4.773 1.00 76.94 184 THR A C 1
ATOM 1516 O O . THR A 1 184 ? 11.315 -10.459 -5.653 1.00 76.94 184 THR A O 1
ATOM 1519 N N . GLU A 1 185 ? 13.206 -10.233 -4.457 1.00 77.38 185 GLU A N 1
ATOM 1520 C CA . GLU A 1 185 ? 13.983 -11.229 -5.200 1.00 77.38 185 GLU A CA 1
ATOM 1521 C C . GLU A 1 185 ? 13.277 -12.584 -5.271 1.00 77.38 185 GLU A C 1
ATOM 1523 O O . GLU A 1 185 ? 13.238 -13.220 -6.325 1.00 77.38 185 GLU A O 1
ATOM 1528 N N . LYS A 1 186 ? 12.644 -12.996 -4.167 1.00 83.62 186 LYS A N 1
ATOM 1529 C CA . LYS A 1 186 ? 11.889 -14.249 -4.097 1.00 83.62 186 LYS A CA 1
ATOM 1530 C C . LYS A 1 186 ? 10.713 -14.274 -5.078 1.00 83.62 186 LYS A C 1
ATOM 1532 O O . LYS A 1 186 ? 10.445 -15.311 -5.680 1.00 83.62 186 LYS A O 1
ATOM 1537 N N . TYR A 1 187 ? 9.984 -13.167 -5.213 1.00 83.75 187 TYR A N 1
ATOM 1538 C CA . TYR A 1 187 ? 8.722 -13.131 -5.962 1.00 83.75 187 TYR A CA 1
ATOM 1539 C C . TYR A 1 187 ? 8.831 -12.482 -7.339 1.00 83.75 187 TYR A C 1
ATOM 1541 O O . TYR A 1 187 ? 7.866 -12.523 -8.100 1.00 83.75 187 TYR A O 1
ATOM 1549 N N . ILE A 1 188 ? 9.971 -11.891 -7.693 1.00 79.62 188 ILE A N 1
ATOM 1550 C CA . ILE A 1 188 ? 10.063 -11.051 -8.885 1.00 79.62 188 ILE A CA 1
ATOM 1551 C C . ILE A 1 188 ? 9.798 -11.804 -10.190 1.00 79.62 188 ILE A C 1
ATOM 1553 O O . ILE A 1 188 ? 9.109 -11.281 -11.063 1.00 79.62 188 ILE A O 1
ATOM 1557 N N . ALA A 1 189 ? 10.251 -13.054 -10.312 1.00 80.75 189 ALA A N 1
ATOM 1558 C CA . ALA A 1 189 ? 9.927 -13.884 -11.472 1.00 80.75 189 ALA A CA 1
ATOM 1559 C C . ALA A 1 189 ? 8.408 -14.014 -11.632 1.00 80.75 189 ALA A C 1
ATOM 1561 O O . ALA A 1 189 ? 7.854 -13.718 -12.689 1.00 80.75 189 ALA A O 1
ATOM 1562 N N . ARG A 1 190 ? 7.733 -14.348 -10.529 1.00 80.38 190 ARG A N 1
ATOM 1563 C CA . ARG A 1 190 ? 6.290 -14.565 -10.490 1.00 80.38 190 ARG A CA 1
ATOM 1564 C C . ARG A 1 190 ? 5.497 -13.288 -10.747 1.00 80.38 190 ARG A C 1
ATOM 1566 O O . ARG A 1 190 ? 4.541 -13.304 -11.512 1.00 80.38 190 ARG A O 1
ATOM 1573 N N . ILE A 1 191 ? 5.924 -12.179 -10.148 1.00 78.81 191 ILE A N 1
ATOM 1574 C CA . ILE A 1 191 ? 5.404 -10.832 -10.404 1.00 78.81 191 ILE A CA 1
ATOM 1575 C C . ILE A 1 191 ? 5.374 -10.577 -11.919 1.00 78.81 191 ILE A C 1
ATOM 1577 O O . ILE A 1 191 ? 4.320 -10.259 -12.470 1.00 78.81 191 ILE A O 1
ATOM 1581 N N . PHE A 1 192 ? 6.503 -10.799 -12.597 1.00 74.81 192 PHE A N 1
ATOM 1582 C CA . PHE A 1 192 ? 6.678 -10.525 -14.026 1.00 74.81 192 PHE A CA 1
ATOM 1583 C C . PHE A 1 192 ? 6.008 -11.547 -14.960 1.00 74.81 192 PHE A C 1
ATOM 1585 O O . PHE A 1 192 ? 5.763 -11.232 -16.123 1.00 74.81 192 PHE A O 1
ATOM 1592 N N . GLU A 1 193 ? 5.697 -12.750 -14.483 1.00 77.31 193 GLU A N 1
ATOM 1593 C CA . GLU A 1 193 ? 4.895 -13.735 -15.220 1.00 77.31 193 GLU A CA 1
ATOM 1594 C C . GLU A 1 193 ? 3.400 -13.405 -15.187 1.00 77.31 193 GLU A C 1
ATOM 1596 O O . GLU A 1 193 ? 2.692 -13.626 -16.170 1.00 77.31 193 GLU A O 1
ATOM 1601 N N . CYS A 1 194 ? 2.915 -12.872 -14.064 1.00 70.19 194 CYS A N 1
ATOM 1602 C CA . CYS A 1 194 ? 1.486 -12.698 -13.826 1.00 70.19 194 CYS A CA 1
ATOM 1603 C C . CYS A 1 194 ? 0.884 -11.459 -14.502 1.00 70.19 194 CYS A C 1
ATOM 1605 O O . CYS A 1 194 ? -0.314 -11.458 -14.783 1.00 70.19 194 CYS A O 1
ATOM 1607 N N . HIS A 1 195 ? 1.670 -10.409 -14.767 1.00 70.69 195 HIS A N 1
ATOM 1608 C CA . HIS A 1 195 ? 1.158 -9.197 -15.410 1.00 70.69 195 HIS A CA 1
ATOM 1609 C C . HIS A 1 195 ? 2.197 -8.539 -16.314 1.00 70.69 195 HIS A C 1
ATOM 1611 O O . HIS A 1 195 ? 3.293 -8.215 -15.875 1.00 70.69 195 HIS A O 1
ATOM 1617 N N . ARG A 1 196 ? 1.835 -8.235 -17.562 1.00 69.75 196 ARG A N 1
ATOM 1618 C CA . ARG A 1 196 ? 2.724 -7.486 -18.471 1.00 69.75 196 ARG A CA 1
ATOM 1619 C C . ARG A 1 196 ? 2.685 -5.973 -18.253 1.00 69.75 196 ARG A C 1
ATOM 1621 O O . ARG A 1 196 ? 3.630 -5.255 -18.569 1.00 69.75 196 ARG A O 1
ATOM 1628 N N . ASP A 1 197 ? 1.604 -5.459 -17.686 1.00 69.50 197 ASP A N 1
ATOM 1629 C CA . ASP A 1 197 ? 1.418 -4.014 -17.522 1.00 69.50 197 ASP A CA 1
ATOM 1630 C C . ASP A 1 197 ? 2.210 -3.426 -16.345 1.00 69.50 197 ASP A C 1
ATOM 1632 O O . ASP A 1 197 ? 2.424 -2.215 -16.270 1.00 69.50 197 ASP A O 1
ATOM 1636 N N . ILE A 1 198 ? 2.723 -4.276 -15.450 1.00 73.31 198 ILE A N 1
ATOM 1637 C CA . ILE A 1 198 ? 3.544 -3.845 -14.310 1.00 73.31 198 ILE A CA 1
ATOM 1638 C C . ILE A 1 198 ? 4.999 -3.565 -14.696 1.00 73.31 198 ILE A C 1
ATOM 1640 O O . ILE A 1 198 ? 5.731 -2.991 -13.894 1.00 73.31 198 ILE A O 1
ATOM 1644 N N . PHE A 1 199 ? 5.436 -3.947 -15.901 1.00 78.38 199 PHE A N 1
ATOM 1645 C CA . PHE A 1 199 ? 6.834 -3.826 -16.316 1.00 78.38 199 PHE A CA 1
ATOM 1646 C C . PHE A 1 199 ? 7.351 -2.389 -16.206 1.00 78.38 199 PHE A C 1
ATOM 1648 O O . PHE A 1 199 ? 8.440 -2.163 -15.690 1.00 78.38 199 PHE A O 1
ATOM 1655 N N . ALA A 1 200 ? 6.538 -1.395 -16.566 1.00 76.31 200 ALA A N 1
ATOM 1656 C CA . ALA A 1 200 ? 6.917 0.004 -16.388 1.00 76.31 200 ALA A CA 1
ATOM 1657 C C . ALA A 1 200 ? 7.113 0.386 -14.907 1.00 76.31 200 ALA A C 1
ATOM 1659 O O . ALA A 1 200 ? 7.938 1.233 -14.597 1.00 76.31 200 ALA A O 1
ATOM 1660 N N . HIS A 1 201 ? 6.386 -0.238 -13.978 1.00 77.38 201 HIS A N 1
ATOM 1661 C CA . HIS A 1 201 ? 6.482 0.062 -12.548 1.00 77.38 201 HIS A CA 1
ATOM 1662 C C . HIS A 1 201 ? 7.726 -0.517 -11.880 1.00 77.38 201 HIS A C 1
ATOM 1664 O O . HIS A 1 201 ? 8.180 0.052 -10.891 1.00 77.38 201 HIS A O 1
ATOM 1670 N N . ALA A 1 202 ? 8.309 -1.575 -12.442 1.00 76.50 202 ALA A N 1
ATOM 1671 C CA . ALA A 1 202 ? 9.588 -2.095 -11.975 1.00 76.50 202 ALA A CA 1
ATOM 1672 C C . ALA A 1 202 ? 10.729 -1.081 -12.146 1.00 76.50 202 ALA A C 1
ATOM 1674 O O . ALA A 1 202 ? 11.614 -0.997 -11.307 1.00 76.50 202 ALA A O 1
ATOM 1675 N N . LEU A 1 203 ? 10.654 -0.228 -13.172 1.00 77.50 203 LEU A N 1
ATOM 1676 C CA . LEU A 1 203 ? 11.621 0.853 -13.385 1.00 77.50 203 LEU A CA 1
ATOM 1677 C C . LEU A 1 203 ? 11.624 1.908 -12.259 1.00 77.50 203 LEU A C 1
ATOM 1679 O O . LEU A 1 203 ? 12.555 2.704 -12.183 1.00 77.50 203 LEU A O 1
ATOM 1683 N N . SER A 1 204 ? 10.588 1.933 -11.411 1.00 73.94 204 SER A N 1
ATOM 1684 C CA . SER A 1 204 ? 10.504 2.802 -10.228 1.00 73.94 204 SER A CA 1
ATOM 1685 C C . SER A 1 204 ? 10.946 2.154 -8.926 1.00 73.94 204 SER A C 1
ATOM 1687 O O . SER A 1 204 ? 11.025 2.873 -7.935 1.00 73.94 204 SER A O 1
ATOM 1689 N N . ASN A 1 205 ? 11.146 0.835 -8.879 1.00 77.81 205 ASN A N 1
ATOM 1690 C CA . ASN A 1 205 ? 11.580 0.175 -7.652 1.00 77.81 205 ASN A CA 1
ATOM 1691 C C . ASN A 1 205 ? 13.105 0.001 -7.676 1.00 77.81 205 ASN A C 1
ATOM 1693 O O . ASN A 1 205 ? 13.629 -0.707 -8.537 1.00 77.81 205 ASN A O 1
ATOM 1697 N N . GLU A 1 206 ? 13.779 0.627 -6.708 1.00 77.25 206 GLU A N 1
ATOM 1698 C CA . GLU A 1 206 ? 15.234 0.592 -6.502 1.00 77.25 206 GLU A CA 1
ATOM 1699 C C . GLU A 1 206 ? 15.782 -0.816 -6.231 1.00 77.25 206 GLU A C 1
ATOM 1701 O O . GLU A 1 206 ? 16.922 -1.108 -6.575 1.00 77.25 206 GLU A O 1
ATOM 1706 N N . PHE A 1 207 ? 14.948 -1.711 -5.703 1.00 77.50 207 PHE A N 1
ATOM 1707 C CA . PHE A 1 207 ? 15.286 -3.102 -5.412 1.00 77.50 207 PHE A CA 1
ATOM 1708 C C . PHE A 1 207 ? 15.008 -4.056 -6.578 1.00 77.50 207 PHE A C 1
ATOM 1710 O O . PHE A 1 207 ? 15.115 -5.271 -6.423 1.00 77.50 207 PHE A O 1
ATOM 1717 N N . THR A 1 208 ? 14.603 -3.549 -7.747 1.00 80.69 208 THR A N 1
ATOM 1718 C CA . THR A 1 208 ? 14.410 -4.399 -8.927 1.00 80.69 208 THR A CA 1
ATOM 1719 C C . THR A 1 208 ? 15.778 -4.859 -9.445 1.00 80.69 208 THR A C 1
ATOM 1721 O O . THR A 1 208 ? 16.553 -4.029 -9.919 1.00 80.69 208 THR A O 1
ATOM 1724 N N . PRO A 1 209 ? 16.085 -6.168 -9.463 1.00 83.25 209 PRO A N 1
ATOM 1725 C CA . PRO A 1 209 ? 17.297 -6.690 -10.068 1.00 83.25 209 PRO A CA 1
ATOM 1726 C C . PRO A 1 209 ? 17.414 -6.305 -11.545 1.00 83.25 209 PRO A C 1
ATOM 1728 O O . PRO A 1 209 ? 16.446 -6.290 -12.315 1.00 83.25 209 PRO A O 1
ATOM 1731 N N . ARG A 1 2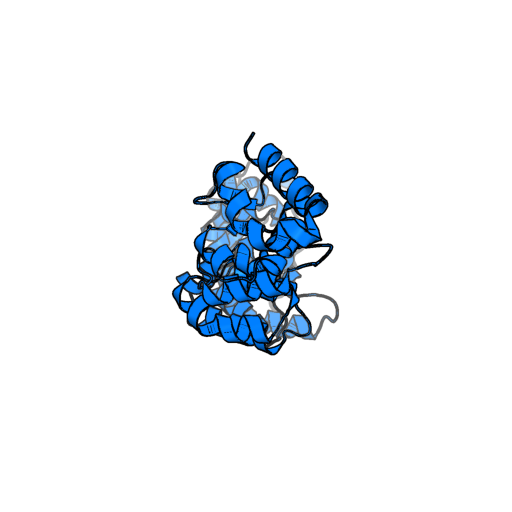10 ? 18.653 -6.049 -11.959 1.00 85.56 210 ARG A N 1
ATOM 1732 C CA . ARG A 1 210 ? 19.018 -5.510 -13.273 1.00 85.56 210 ARG A CA 1
ATOM 1733 C C . ARG A 1 210 ? 18.435 -6.275 -14.466 1.00 85.56 210 ARG A C 1
ATOM 1735 O O . ARG A 1 210 ? 17.941 -5.664 -15.409 1.00 85.56 210 ARG A O 1
ATOM 1742 N N . ASN A 1 211 ? 18.424 -7.606 -14.430 1.00 85.25 211 ASN A N 1
ATOM 1743 C CA . ASN A 1 211 ? 17.852 -8.429 -15.503 1.00 85.25 211 ASN A CA 1
ATOM 1744 C C . ASN A 1 211 ? 16.341 -8.182 -15.705 1.00 85.25 211 ASN A C 1
ATOM 1746 O O . ASN A 1 211 ? 15.849 -8.237 -16.835 1.00 85.25 211 ASN A O 1
ATOM 1750 N N . TYR A 1 212 ? 15.604 -7.879 -14.635 1.00 85.69 212 TYR A N 1
ATOM 1751 C CA . TYR A 1 212 ? 14.186 -7.526 -14.695 1.00 85.69 212 TYR A CA 1
ATOM 1752 C C . TYR A 1 212 ? 13.965 -6.077 -15.131 1.00 85.69 212 TYR A C 1
ATOM 1754 O O . TYR A 1 212 ? 13.008 -5.820 -15.862 1.00 85.69 212 TYR A O 1
ATOM 1762 N N . ILE A 1 213 ? 14.881 -5.160 -14.798 1.00 86.81 213 ILE A N 1
ATOM 1763 C CA . ILE A 1 213 ? 14.914 -3.810 -15.384 1.00 86.81 213 ILE A CA 1
ATOM 1764 C C . ILE A 1 213 ? 15.075 -3.908 -16.907 1.00 86.81 213 ILE A C 1
ATOM 1766 O O . ILE A 1 213 ? 14.291 -3.329 -17.655 1.00 86.81 213 ILE A O 1
ATOM 1770 N N . VAL A 1 214 ? 16.024 -4.711 -17.393 1.00 88.62 214 VAL A N 1
ATOM 1771 C CA . VAL A 1 214 ? 16.247 -4.907 -18.835 1.00 88.62 214 VAL A CA 1
ATOM 1772 C C . VAL A 1 214 ? 15.032 -5.554 -19.507 1.00 88.62 214 VAL A C 1
ATOM 1774 O O . VAL A 1 214 ? 14.627 -5.110 -20.583 1.00 88.62 214 VAL A O 1
ATOM 1777 N N . LYS A 1 215 ? 14.389 -6.552 -18.881 1.00 87.81 215 LYS A N 1
ATOM 1778 C CA . LYS A 1 215 ? 13.106 -7.099 -19.369 1.00 87.81 215 LYS A CA 1
ATOM 1779 C C . LYS A 1 215 ? 12.028 -6.015 -19.458 1.00 87.81 215 LYS A C 1
ATOM 1781 O O . LYS A 1 215 ? 11.379 -5.895 -20.493 1.00 87.81 215 LYS A O 1
ATOM 1786 N N . ALA A 1 216 ? 11.877 -5.197 -18.419 1.00 87.25 216 ALA A N 1
ATOM 1787 C CA . ALA A 1 216 ? 10.908 -4.109 -18.400 1.00 87.25 216 ALA A CA 1
ATOM 1788 C C . ALA A 1 216 ? 11.159 -3.078 -19.508 1.00 87.25 216 ALA A C 1
ATOM 1790 O O . ALA A 1 216 ? 10.225 -2.659 -20.192 1.00 87.25 216 ALA A O 1
ATOM 1791 N N . LEU A 1 217 ? 12.425 -2.721 -19.734 1.00 89.25 217 LEU A N 1
ATOM 1792 C CA . LEU A 1 217 ? 12.847 -1.841 -20.817 1.00 89.25 217 LEU A CA 1
ATOM 1793 C C . LEU A 1 217 ? 12.466 -2.405 -22.196 1.00 89.25 217 LEU A C 1
ATOM 1795 O O . LEU A 1 217 ? 11.897 -1.688 -23.019 1.00 89.25 217 LEU A O 1
ATOM 1799 N N . ARG A 1 218 ? 12.708 -3.700 -22.445 1.00 88.94 218 ARG A N 1
ATOM 1800 C CA . ARG A 1 218 ? 12.299 -4.370 -23.698 1.00 88.94 218 ARG A CA 1
ATOM 1801 C C . ARG A 1 218 ? 10.794 -4.268 -23.928 1.00 88.94 218 ARG A C 1
ATOM 1803 O O . ARG A 1 218 ? 10.356 -3.997 -25.041 1.00 88.94 218 ARG A O 1
ATOM 1810 N N . GLU A 1 219 ? 10.018 -4.429 -22.867 1.00 86.75 219 GLU A N 1
ATOM 1811 C CA . GLU A 1 219 ? 8.556 -4.434 -22.905 1.00 86.75 219 GLU A CA 1
ATOM 1812 C C . GLU A 1 219 ? 7.932 -3.051 -23.111 1.00 86.75 219 GLU A C 1
ATOM 1814 O O . GLU A 1 219 ? 6.802 -2.948 -23.592 1.00 86.75 219 GLU A O 1
ATOM 1819 N N . ILE A 1 220 ? 8.635 -1.971 -22.766 1.00 84.88 220 ILE A N 1
ATOM 1820 C CA . ILE A 1 220 ? 8.176 -0.605 -23.060 1.00 84.88 220 ILE A CA 1
ATOM 1821 C C . ILE A 1 220 ? 8.664 -0.086 -24.414 1.00 84.88 220 ILE A C 1
ATOM 1823 O O . ILE A 1 220 ? 8.201 0.964 -24.860 1.00 84.88 220 ILE A O 1
ATOM 1827 N N . ALA A 1 221 ? 9.565 -0.801 -25.090 1.00 88.12 221 ALA A N 1
ATOM 1828 C CA . ALA A 1 221 ? 10.153 -0.359 -26.346 1.00 88.12 221 ALA A CA 1
ATOM 1829 C C . ALA A 1 221 ? 9.084 -0.153 -27.436 1.00 88.12 221 ALA A C 1
ATOM 1831 O O . ALA A 1 221 ? 8.517 -1.100 -27.977 1.00 88.12 221 ALA A O 1
ATOM 1832 N N . GLY A 1 222 ? 8.850 1.106 -27.813 1.00 81.19 222 GLY A N 1
ATOM 1833 C CA . GLY A 1 222 ? 7.906 1.475 -28.870 1.00 81.19 222 GLY A CA 1
ATOM 1834 C C . GLY A 1 222 ? 6.457 1.605 -28.396 1.00 81.19 222 GLY A C 1
ATOM 1835 O O . GLY A 1 222 ? 5.561 1.763 -29.230 1.00 81.19 222 GLY A O 1
ATOM 1836 N N . LYS A 1 223 ? 6.204 1.568 -27.081 1.00 83.62 223 LYS A N 1
ATOM 1837 C CA . LYS A 1 223 ? 4.878 1.859 -26.530 1.00 83.62 223 LYS A CA 1
ATOM 1838 C C . LYS A 1 223 ? 4.605 3.362 -26.600 1.00 83.62 223 LYS A C 1
ATOM 1840 O O . LYS A 1 223 ? 5.340 4.178 -26.058 1.00 83.62 223 LYS A O 1
ATOM 1845 N N . LYS A 1 224 ? 3.480 3.730 -27.224 1.00 72.88 224 LYS A N 1
ATOM 1846 C CA . LYS A 1 224 ? 3.031 5.132 -27.360 1.00 72.88 224 LYS A CA 1
ATOM 1847 C C . LYS A 1 224 ? 2.611 5.778 -26.034 1.00 72.88 224 LYS A C 1
ATOM 1849 O O . LYS A 1 224 ? 2.448 6.989 -25.972 1.00 72.88 224 LYS A O 1
ATOM 1854 N N . ARG A 1 225 ? 2.340 4.981 -24.999 1.00 70.62 225 ARG A N 1
ATOM 1855 C CA . ARG A 1 225 ? 1.972 5.452 -23.661 1.00 70.62 225 ARG A CA 1
ATOM 1856 C C . ARG A 1 225 ? 2.650 4.556 -22.640 1.00 70.62 225 ARG A C 1
ATOM 1858 O O . ARG A 1 225 ? 2.375 3.360 -22.598 1.00 70.62 225 ARG A O 1
ATOM 1865 N N . VAL A 1 226 ? 3.526 5.144 -21.836 1.00 73.38 226 VAL A N 1
ATOM 1866 C CA . VAL A 1 226 ? 4.129 4.493 -20.671 1.00 73.38 226 VAL A CA 1
ATOM 1867 C C . VAL A 1 226 ? 3.486 5.111 -19.426 1.00 73.38 226 VAL A C 1
ATOM 1869 O O . VAL A 1 226 ? 3.301 6.333 -19.400 1.00 73.38 226 VAL A O 1
ATOM 1872 N N . PRO A 1 227 ? 3.105 4.313 -18.410 1.00 70.00 227 PRO A N 1
ATOM 1873 C CA . PRO A 1 227 ? 2.654 4.840 -17.128 1.00 70.00 227 PRO A CA 1
ATOM 1874 C C . PRO A 1 227 ? 3.632 5.891 -16.596 1.00 70.00 227 PRO A C 1
ATOM 1876 O O . PRO A 1 227 ? 4.840 5.768 -16.774 1.00 70.00 227 PRO A O 1
ATOM 1879 N N . GLY A 1 228 ? 3.125 6.939 -15.946 1.00 70.00 228 GLY A N 1
ATOM 1880 C CA . GLY A 1 228 ? 3.959 8.018 -15.414 1.00 70.00 228 GLY A CA 1
ATOM 1881 C C . GLY A 1 228 ? 4.742 7.589 -14.172 1.00 70.00 228 GLY A C 1
ATOM 1882 O O . GLY A 1 228 ? 4.409 8.030 -13.072 1.00 70.00 228 GLY A O 1
ATOM 1883 N N . VAL A 1 229 ? 5.752 6.748 -14.363 1.00 73.25 229 VAL A N 1
ATOM 1884 C CA . VAL A 1 229 ? 6.651 6.173 -13.358 1.00 73.25 229 VAL A CA 1
ATOM 1885 C C . VAL A 1 229 ? 7.948 6.969 -13.267 1.00 73.25 229 VAL A C 1
ATOM 1887 O O . VAL A 1 229 ? 8.378 7.519 -14.274 1.00 73.25 229 VAL A O 1
ATOM 1890 N N . ARG A 1 230 ? 8.552 7.055 -12.074 1.00 76.06 230 ARG A N 1
ATOM 1891 C CA . ARG A 1 230 ? 9.925 7.566 -11.955 1.00 76.06 230 ARG A CA 1
ATOM 1892 C C . ARG A 1 230 ? 10.875 6.481 -12.446 1.00 76.06 230 ARG A C 1
ATOM 1894 O O . ARG A 1 230 ? 10.714 5.337 -12.043 1.00 76.06 230 ARG A O 1
ATOM 1901 N N . VAL A 1 231 ? 11.803 6.816 -13.321 1.00 79.31 231 VAL A N 1
ATOM 1902 C CA . VAL A 1 231 ? 12.729 5.871 -13.936 1.00 79.31 231 VAL A CA 1
ATOM 1903 C C . VAL A 1 231 ? 14.127 6.432 -13.789 1.00 79.31 231 VAL A C 1
ATOM 1905 O O . VAL A 1 231 ? 14.377 7.547 -14.237 1.00 79.31 231 VAL A O 1
ATOM 1908 N N . MET A 1 232 ? 15.018 5.649 -13.193 1.00 84.56 232 MET A N 1
ATOM 1909 C CA . MET A 1 232 ? 16.447 5.928 -13.162 1.00 84.56 232 MET A CA 1
ATOM 1910 C C . MET A 1 232 ? 17.139 4.938 -14.096 1.00 84.56 232 MET A C 1
ATOM 1912 O O . MET A 1 232 ? 16.987 3.730 -13.924 1.00 84.56 232 MET A O 1
ATOM 1916 N N . LEU A 1 233 ? 17.837 5.443 -15.112 1.00 84.81 233 LEU A N 1
ATOM 1917 C CA . LEU A 1 233 ? 18.600 4.622 -16.054 1.00 84.81 233 LEU A CA 1
ATOM 1918 C C . LEU A 1 233 ? 20.091 4.889 -15.924 1.00 84.81 233 LEU A C 1
ATOM 1920 O O . LEU A 1 233 ? 20.503 6.026 -15.712 1.00 84.81 233 LEU A O 1
ATOM 1924 N N . ASP A 1 234 ? 20.884 3.854 -16.167 1.00 87.44 234 ASP A N 1
ATOM 1925 C CA . ASP A 1 234 ? 22.319 3.993 -16.371 1.00 87.44 234 ASP A CA 1
ATOM 1926 C C . ASP A 1 234 ? 22.729 3.577 -17.795 1.00 87.44 234 ASP A C 1
ATOM 1928 O O . ASP A 1 234 ? 22.002 2.878 -18.522 1.00 87.44 234 ASP A O 1
ATOM 1932 N N . LYS A 1 235 ? 23.910 4.027 -18.220 1.00 89.12 235 LYS A N 1
ATOM 1933 C CA . LYS A 1 235 ? 24.493 3.761 -19.536 1.00 89.12 235 LYS A CA 1
ATOM 1934 C C . LYS A 1 235 ? 24.636 2.269 -19.789 1.00 89.12 235 LYS A C 1
ATOM 1936 O O . LYS A 1 235 ? 24.371 1.793 -20.895 1.00 89.12 235 LYS A O 1
ATOM 1941 N N . SER A 1 236 ? 25.048 1.522 -18.773 1.00 89.56 236 SER A N 1
ATOM 1942 C CA . SER A 1 236 ? 25.31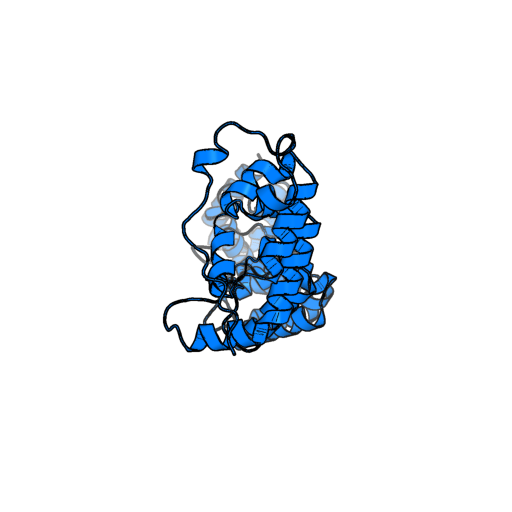8 0.095 -18.880 1.00 89.56 236 SER A CA 1
ATOM 1943 C C . SER A 1 236 ? 24.037 -0.724 -19.117 1.00 89.56 236 SER A C 1
ATOM 1945 O O . SER A 1 236 ? 24.060 -1.646 -19.930 1.00 89.56 236 SER A O 1
ATOM 1947 N N . MET A 1 237 ? 22.904 -0.348 -18.513 1.00 89.81 237 MET A N 1
ATOM 1948 C CA . MET A 1 237 ? 21.589 -0.960 -18.751 1.00 89.81 237 MET A CA 1
ATOM 1949 C C . MET A 1 237 ? 21.122 -0.745 -20.192 1.00 89.81 237 MET A C 1
ATOM 1951 O O . MET A 1 237 ? 20.594 -1.657 -20.830 1.00 89.81 237 MET A O 1
ATOM 1955 N N . LEU A 1 238 ? 21.327 0.461 -20.736 1.00 88.56 238 LEU A N 1
ATOM 1956 C CA . LEU A 1 238 ? 21.004 0.747 -22.134 1.00 88.56 238 LEU A CA 1
ATOM 1957 C C . LEU A 1 238 ? 21.889 -0.059 -23.088 1.00 88.56 238 LEU A C 1
ATOM 1959 O O . LEU A 1 238 ? 21.407 -0.540 -24.117 1.00 88.56 238 LEU A O 1
ATOM 1963 N N . LEU A 1 239 ? 23.169 -0.235 -22.758 1.00 90.25 239 LEU A N 1
ATOM 1964 C CA . LEU A 1 239 ? 24.116 -0.965 -23.598 1.00 90.25 239 LEU A CA 1
ATOM 1965 C C . LEU A 1 239 ? 23.775 -2.455 -23.760 1.00 90.25 239 LEU A C 1
ATOM 1967 O O . LEU A 1 239 ? 24.058 -3.009 -24.822 1.00 90.25 239 LEU A O 1
ATOM 1971 N N . GLU A 1 240 ? 23.072 -3.069 -22.807 1.00 91.44 240 GLU A N 1
ATOM 1972 C CA . GLU A 1 240 ? 22.561 -4.450 -22.917 1.00 91.44 240 GLU A CA 1
ATOM 1973 C C . GLU A 1 240 ? 21.459 -4.639 -23.972 1.00 91.44 240 GLU A C 1
ATOM 1975 O O . GLU A 1 240 ? 21.069 -5.763 -24.307 1.00 91.44 240 GLU A O 1
ATOM 1980 N N . LEU A 1 241 ? 20.917 -3.542 -24.496 1.00 91.38 241 LEU A N 1
ATOM 1981 C CA . LEU A 1 241 ? 19.839 -3.555 -25.473 1.00 91.38 241 LEU A CA 1
ATOM 1982 C C . LEU A 1 241 ? 20.390 -3.271 -26.876 1.00 91.38 241 LEU A C 1
ATOM 1984 O O . LEU A 1 241 ? 21.327 -2.484 -27.016 1.00 91.38 241 LEU A O 1
ATOM 1988 N N . PRO A 1 242 ? 19.801 -3.835 -27.946 1.00 90.56 242 PRO A N 1
ATOM 1989 C CA . PRO A 1 242 ? 20.181 -3.481 -29.310 1.00 90.56 242 PRO A CA 1
ATOM 1990 C C . PRO A 1 242 ? 19.976 -1.981 -29.583 1.00 90.56 242 PRO A C 1
ATOM 1992 O O . PRO A 1 242 ? 18.995 -1.414 -29.089 1.00 90.56 242 PRO A O 1
ATOM 1995 N N . PRO A 1 243 ? 20.800 -1.332 -30.431 1.00 89.50 243 PRO A N 1
ATOM 1996 C CA . PRO A 1 243 ? 20.708 0.109 -30.679 1.00 89.50 243 PRO A CA 1
ATOM 1997 C C . PRO A 1 243 ? 19.290 0.593 -31.034 1.00 89.50 243 PRO A C 1
ATOM 1999 O O . PRO A 1 243 ? 18.806 1.572 -30.469 1.00 89.50 243 PRO A O 1
ATOM 2002 N N . VAL A 1 244 ? 18.576 -0.127 -31.914 1.00 90.06 244 VAL A N 1
ATOM 2003 C CA . VAL A 1 244 ? 17.194 0.220 -32.329 1.00 90.06 244 VAL A CA 1
ATOM 2004 C C . VAL A 1 244 ? 16.226 0.202 -31.150 1.00 90.06 244 VAL A C 1
ATOM 2006 O O . VAL A 1 244 ? 15.291 0.999 -31.093 1.00 90.06 244 VAL A O 1
ATOM 2009 N N . MET A 1 245 ? 16.448 -0.698 -30.198 1.00 91.31 245 MET A N 1
ATOM 2010 C CA . MET A 1 245 ? 15.617 -0.820 -29.012 1.00 91.31 245 MET A CA 1
ATOM 2011 C C . MET A 1 245 ? 15.891 0.314 -28.024 1.00 91.31 245 MET A C 1
ATOM 2013 O O . MET A 1 245 ? 14.933 0.890 -27.517 1.00 91.31 245 MET A O 1
ATOM 2017 N N . ARG A 1 246 ? 17.161 0.705 -27.834 1.00 91.38 246 ARG A N 1
ATOM 2018 C CA . ARG A 1 246 ? 17.537 1.887 -27.033 1.00 91.38 246 ARG A CA 1
ATOM 2019 C C . ARG A 1 246 ? 16.802 3.131 -27.524 1.00 91.38 246 ARG A C 1
ATOM 2021 O O . ARG A 1 246 ? 16.164 3.813 -26.730 1.00 91.38 246 ARG A O 1
ATOM 2028 N N . LEU A 1 247 ? 16.809 3.363 -28.841 1.00 90.62 247 LEU A N 1
ATOM 2029 C CA . LEU A 1 247 ? 16.080 4.473 -29.460 1.00 90.62 247 LEU A CA 1
ATOM 2030 C C . LEU A 1 247 ? 14.581 4.418 -29.129 1.00 90.62 247 LEU A C 1
ATOM 2032 O O . LEU A 1 247 ? 14.028 5.395 -28.636 1.00 90.62 247 LEU A O 1
ATOM 2036 N N . LYS A 1 248 ? 13.931 3.268 -29.343 1.00 90.69 248 LYS A N 1
ATOM 2037 C CA . LYS A 1 248 ? 12.494 3.088 -29.069 1.00 90.69 248 LYS A CA 1
ATOM 2038 C C . LYS A 1 248 ? 12.124 3.286 -27.596 1.00 90.69 248 LYS A C 1
ATOM 2040 O O . LYS A 1 248 ? 11.044 3.794 -27.297 1.00 90.69 248 LYS A O 1
ATOM 2045 N N . ILE A 1 249 ? 12.986 2.860 -26.678 1.00 89.88 249 ILE A N 1
ATOM 2046 C CA . ILE A 1 249 ? 12.793 3.030 -25.234 1.00 89.88 249 ILE A CA 1
ATOM 2047 C C . ILE A 1 249 ? 12.879 4.501 -24.865 1.00 89.88 249 ILE A C 1
ATOM 2049 O O . ILE A 1 249 ? 11.961 5.024 -24.239 1.00 89.88 249 ILE A O 1
ATOM 2053 N N . LEU A 1 250 ? 13.945 5.176 -25.297 1.00 88.88 250 LEU A N 1
ATOM 2054 C CA . LEU A 1 250 ? 14.133 6.595 -25.030 1.00 88.88 250 LEU A CA 1
ATOM 2055 C C . LEU A 1 250 ? 13.009 7.428 -25.639 1.00 88.88 250 LEU A C 1
ATOM 2057 O O . LEU A 1 250 ? 12.519 8.330 -24.980 1.00 88.88 250 LEU A O 1
ATOM 2061 N N . GLU A 1 251 ? 12.521 7.094 -26.833 1.00 87.19 251 GLU A N 1
ATOM 2062 C CA . GLU A 1 251 ? 11.309 7.711 -27.380 1.00 87.19 251 GLU A CA 1
ATOM 2063 C C . GLU A 1 251 ? 10.104 7.508 -26.455 1.00 87.19 251 GLU A C 1
ATOM 2065 O O . GLU A 1 251 ? 9.407 8.463 -26.130 1.00 87.19 251 GLU A O 1
ATOM 2070 N N . SER A 1 252 ? 9.875 6.282 -25.984 1.00 85.56 252 SER A N 1
ATOM 2071 C CA . SER A 1 252 ? 8.721 5.960 -25.133 1.00 85.56 252 SER A CA 1
ATOM 2072 C C . SER A 1 252 ? 8.784 6.677 -23.774 1.00 85.56 252 SER A C 1
ATOM 2074 O O . SER A 1 252 ? 7.753 7.110 -23.260 1.00 85.56 252 SER A O 1
ATOM 2076 N N . LEU A 1 253 ? 9.985 6.854 -23.215 1.00 84.12 253 LEU A N 1
ATOM 2077 C CA . LEU A 1 253 ? 10.211 7.526 -21.932 1.00 84.12 253 LEU A CA 1
ATOM 2078 C C . LEU A 1 253 ? 10.253 9.061 -22.077 1.00 84.12 253 LEU A C 1
ATOM 2080 O O . LEU A 1 253 ? 9.498 9.761 -21.407 1.00 84.12 253 LEU A O 1
ATOM 2084 N N . LEU A 1 254 ? 11.068 9.598 -22.990 1.00 81.12 254 LEU A N 1
ATOM 2085 C CA . LEU A 1 254 ? 11.301 11.042 -23.171 1.00 81.12 254 LEU A CA 1
ATOM 2086 C C . LEU A 1 254 ? 10.147 11.775 -23.861 1.00 81.12 254 LEU A C 1
ATOM 2088 O O . LEU A 1 254 ? 9.980 12.982 -23.677 1.00 81.12 254 LEU A O 1
ATOM 2092 N N . ILE A 1 255 ? 9.368 11.097 -24.713 1.00 67.44 255 ILE A N 1
ATOM 2093 C CA . ILE A 1 255 ? 8.271 11.762 -25.429 1.00 67.44 255 ILE A CA 1
ATOM 2094 C C . ILE A 1 255 ? 7.065 11.980 -24.511 1.00 67.44 255 ILE A C 1
ATOM 2096 O O . ILE A 1 255 ? 6.358 12.979 -24.664 1.00 67.44 255 ILE A O 1
ATOM 2100 N N . TYR A 1 256 ? 6.855 11.080 -23.545 1.00 61.09 256 TYR A N 1
ATOM 2101 C CA . TYR A 1 256 ? 5.595 10.975 -22.809 1.00 61.09 256 TYR A CA 1
ATOM 2102 C C . TYR A 1 256 ? 5.696 11.229 -21.304 1.00 61.09 256 TYR A C 1
ATOM 2104 O O . TYR A 1 256 ? 4.670 11.489 -20.669 1.00 61.09 256 TYR A O 1
ATOM 2112 N N . MET A 1 257 ? 6.892 11.224 -20.715 1.00 62.22 257 MET A N 1
ATOM 2113 C CA . MET A 1 257 ? 7.057 11.652 -19.329 1.00 62.22 257 MET A CA 1
ATOM 2114 C C . MET A 1 257 ? 7.145 13.179 -19.252 1.00 62.22 257 MET A C 1
ATOM 2116 O O . MET A 1 257 ? 8.181 13.772 -19.529 1.00 62.22 257 MET A O 1
ATOM 2120 N N . ARG A 1 258 ? 6.038 13.830 -18.863 1.00 54.22 258 ARG A N 1
ATOM 2121 C CA . ARG A 1 258 ? 6.053 15.242 -18.440 1.00 54.22 258 ARG A CA 1
ATOM 2122 C C . ARG A 1 258 ? 7.008 15.404 -17.245 1.00 54.22 258 ARG A C 1
ATOM 2124 O O . ARG A 1 258 ? 6.897 14.624 -16.302 1.00 54.22 258 ARG A O 1
ATOM 2131 N N . ASN A 1 259 ? 7.894 16.399 -17.330 1.00 51.78 259 ASN A N 1
ATOM 2132 C CA . ASN A 1 259 ? 8.785 16.985 -16.314 1.00 51.78 259 ASN A CA 1
ATOM 2133 C C . ASN A 1 259 ? 9.146 16.097 -15.099 1.00 51.78 259 ASN A C 1
ATOM 2135 O O . ASN A 1 259 ? 8.335 15.903 -14.195 1.00 51.78 259 ASN A O 1
ATOM 2139 N N . GLY A 1 260 ? 10.403 15.635 -15.037 1.00 57.44 260 GLY A N 1
ATOM 2140 C CA . GLY A 1 260 ? 11.038 15.157 -13.795 1.00 57.44 260 GLY A CA 1
ATOM 2141 C C . GLY A 1 260 ? 10.820 13.687 -13.418 1.00 57.44 260 GLY A C 1
ATOM 2142 O O . GLY A 1 260 ? 11.048 13.310 -12.270 1.00 57.44 260 GLY A O 1
ATOM 2143 N N . LYS A 1 261 ? 10.354 12.845 -14.349 1.00 73.75 261 LYS A N 1
ATOM 2144 C CA . LYS A 1 261 ? 10.133 11.407 -14.097 1.00 73.75 261 LYS A CA 1
ATOM 2145 C C . LYS A 1 261 ? 11.183 10.477 -14.703 1.00 73.75 261 LYS A C 1
ATOM 2147 O O . LYS A 1 261 ? 11.209 9.315 -14.330 1.00 73.75 261 LYS A O 1
ATOM 2152 N N . LEU A 1 262 ? 12.048 10.959 -15.585 1.00 81.00 262 LEU A N 1
ATOM 2153 C CA . LEU A 1 262 ? 13.193 10.200 -16.078 1.00 81.00 262 LEU A CA 1
ATOM 2154 C C . LEU A 1 262 ? 14.465 10.879 -15.583 1.00 81.00 262 LEU A C 1
ATOM 2156 O O . LEU A 1 262 ? 14.631 12.077 -15.801 1.00 81.00 262 LEU A O 1
ATOM 2160 N N . SER A 1 263 ? 15.339 10.116 -14.943 1.00 81.50 263 SER A N 1
ATOM 2161 C CA . SER A 1 263 ? 16.682 10.527 -14.554 1.00 81.50 263 SER A CA 1
ATOM 2162 C C . SER A 1 263 ? 17.706 9.533 -15.086 1.00 81.50 263 SER A C 1
ATOM 2164 O O . SER A 1 263 ? 17.401 8.368 -15.359 1.00 81.50 263 SER A O 1
ATOM 2166 N N . PHE A 1 264 ? 18.933 10.014 -15.235 1.00 85.31 264 PHE A N 1
ATOM 2167 C CA . PHE A 1 264 ? 20.078 9.201 -15.605 1.00 85.31 264 PHE A CA 1
ATOM 2168 C C . PHE A 1 264 ? 21.135 9.325 -14.518 1.00 85.31 264 PHE A C 1
ATOM 2170 O O . PHE A 1 264 ? 21.367 10.428 -14.026 1.00 85.31 264 PHE A O 1
ATOM 2177 N N . SER A 1 265 ? 21.746 8.214 -14.117 1.00 84.69 265 SER A N 1
ATOM 2178 C CA . SER A 1 265 ? 22.786 8.231 -13.082 1.00 84.69 265 SER A CA 1
ATOM 2179 C C . SER A 1 265 ? 24.154 8.649 -13.623 1.00 84.69 265 SER A C 1
ATOM 2181 O O . SER A 1 265 ? 24.939 9.243 -12.895 1.00 84.69 265 SER A O 1
ATOM 2183 N N . ASP A 1 266 ? 24.445 8.332 -14.886 1.00 86.88 266 ASP A N 1
ATOM 2184 C CA . ASP A 1 266 ? 25.779 8.432 -15.499 1.00 86.88 266 ASP A CA 1
ATOM 2185 C C . ASP A 1 266 ? 25.754 8.969 -16.947 1.00 86.88 266 ASP A C 1
ATOM 2187 O O . ASP A 1 266 ? 26.734 8.834 -17.679 1.00 86.88 266 ASP A O 1
ATOM 2191 N N . ILE A 1 267 ? 24.632 9.565 -17.372 1.00 87.38 267 ILE A N 1
ATOM 2192 C CA . ILE A 1 267 ? 24.495 10.270 -18.655 1.00 87.38 267 ILE A CA 1
ATOM 2193 C C . ILE A 1 267 ? 24.039 11.693 -18.350 1.00 87.38 267 ILE A C 1
ATOM 2195 O O . ILE A 1 267 ? 22.895 11.919 -17.960 1.00 87.38 267 ILE A O 1
ATOM 2199 N N . THR A 1 268 ? 24.938 12.653 -18.526 1.00 85.69 268 THR A N 1
ATOM 2200 C CA . THR A 1 268 ? 24.758 14.041 -18.078 1.00 85.69 268 THR A CA 1
ATOM 2201 C C . THR A 1 268 ? 24.526 15.021 -19.224 1.00 85.69 268 THR A C 1
ATOM 2203 O O . THR A 1 268 ? 23.970 16.096 -19.012 1.00 85.69 268 THR A O 1
ATOM 2206 N N . ASN A 1 269 ? 24.928 14.664 -20.447 1.00 87.75 269 ASN A N 1
ATOM 2207 C CA . ASN A 1 269 ? 24.894 15.558 -21.603 1.00 87.75 269 ASN A CA 1
ATOM 2208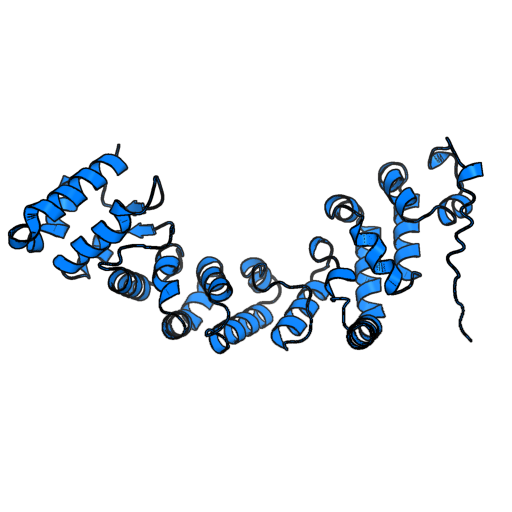 C C . ASN A 1 269 ? 24.634 14.812 -22.928 1.00 87.75 269 ASN A C 1
ATOM 2210 O O . ASN A 1 269 ? 24.620 13.582 -23.004 1.00 87.75 269 ASN A O 1
ATOM 2214 N N . GLU A 1 270 ? 24.370 15.577 -23.991 1.00 88.06 270 GLU A N 1
ATOM 2215 C CA . GLU A 1 270 ? 24.027 15.024 -25.306 1.00 88.06 270 GLU A CA 1
ATOM 2216 C C . GLU A 1 270 ? 25.170 14.237 -25.965 1.00 88.06 270 GLU A C 1
ATOM 2218 O O . GLU A 1 270 ? 24.904 13.275 -26.691 1.00 88.06 270 GLU A O 1
ATOM 2223 N N . GLU A 1 271 ? 26.425 14.597 -25.690 1.00 86.75 271 GLU A N 1
ATOM 2224 C CA . GLU A 1 271 ? 27.604 13.914 -26.235 1.00 86.75 271 GLU A CA 1
ATOM 2225 C C . GLU A 1 271 ? 27.783 12.513 -25.642 1.00 86.75 271 GLU A C 1
ATOM 2227 O O . GLU A 1 271 ? 28.236 11.602 -26.331 1.00 86.75 271 GLU A O 1
ATOM 2232 N N . GLU A 1 272 ? 27.337 12.290 -24.406 1.00 87.25 272 GLU A N 1
ATOM 2233 C CA . GLU A 1 272 ? 27.318 10.965 -23.779 1.00 87.25 272 GLU A CA 1
ATOM 2234 C C . GLU A 1 272 ? 26.172 10.080 -24.293 1.00 87.25 272 GLU A C 1
ATOM 2236 O O . GLU A 1 272 ? 26.310 8.852 -24.356 1.00 87.25 272 GLU A O 1
ATOM 2241 N N . LEU A 1 273 ? 25.056 10.686 -24.716 1.00 87.88 273 LEU A N 1
ATOM 2242 C CA . LEU A 1 273 ? 23.886 9.971 -25.231 1.00 87.88 273 LEU A CA 1
ATOM 2243 C C . LEU A 1 273 ? 24.062 9.511 -26.687 1.00 87.88 273 LEU A C 1
ATOM 2245 O O . LEU A 1 273 ? 23.655 8.400 -27.043 1.00 87.88 273 LEU A O 1
ATOM 2249 N N . LYS A 1 274 ? 24.658 10.347 -27.546 1.00 86.88 274 LYS A N 1
ATOM 2250 C CA . LYS A 1 274 ? 24.810 10.081 -28.992 1.00 86.88 274 LYS A CA 1
ATOM 2251 C C . LYS A 1 274 ? 25.480 8.727 -29.303 1.00 86.88 274 LYS A C 1
ATOM 2253 O O . LYS A 1 274 ? 24.918 7.984 -30.118 1.00 86.88 274 LYS A O 1
ATOM 2258 N N . PRO A 1 275 ? 26.597 8.328 -28.654 1.00 87.50 275 PRO A N 1
ATOM 2259 C CA . PRO A 1 275 ? 27.239 7.033 -28.891 1.00 87.50 275 PRO A CA 1
ATOM 2260 C C . PRO A 1 275 ? 26.321 5.836 -28.628 1.00 87.50 275 PRO A C 1
ATOM 2262 O O . PRO A 1 275 ? 26.408 4.822 -29.320 1.00 87.50 275 PRO A O 1
ATOM 2265 N N . LEU A 1 276 ? 25.384 5.952 -27.680 1.00 85.62 276 LEU A N 1
ATOM 2266 C CA . LEU A 1 276 ? 24.444 4.874 -27.356 1.00 85.62 276 LEU A CA 1
ATOM 2267 C C . LEU A 1 276 ? 23.460 4.593 -28.496 1.00 85.62 276 LEU A C 1
ATOM 2269 O O . LEU A 1 276 ? 22.940 3.477 -28.590 1.00 85.62 276 LEU A O 1
ATOM 2273 N N . LEU A 1 277 ? 23.240 5.577 -29.372 1.00 86.31 277 LEU A N 1
ATOM 2274 C CA . LEU A 1 277 ? 22.283 5.540 -30.476 1.00 86.31 277 LEU A CA 1
ATOM 2275 C C . LEU A 1 277 ? 22.944 5.415 -31.855 1.00 86.31 277 LEU A C 1
ATOM 2277 O O . LEU A 1 277 ? 22.231 5.242 -32.846 1.00 86.31 277 LEU A O 1
ATOM 2281 N N . PHE A 1 278 ? 24.279 5.445 -31.937 1.00 76.31 278 PHE A N 1
ATOM 2282 C CA . PHE A 1 278 ? 25.032 5.528 -33.195 1.00 76.31 278 PHE A CA 1
ATOM 2283 C C . PHE A 1 278 ? 24.637 4.450 -34.219 1.00 76.31 278 PHE A C 1
ATOM 2285 O O . PHE A 1 278 ? 24.332 4.765 -35.368 1.00 76.31 278 PHE A O 1
ATOM 2292 N N . GLY A 1 279 ? 24.488 3.193 -33.781 1.00 73.38 279 GLY A N 1
ATOM 2293 C CA . GLY A 1 279 ? 24.061 2.077 -34.642 1.00 73.38 279 GLY A CA 1
ATOM 2294 C C . GLY A 1 279 ? 22.651 2.211 -35.245 1.00 73.38 279 GLY A C 1
ATOM 2295 O O . GLY A 1 279 ? 22.268 1.422 -36.101 1.00 73.38 279 GLY A O 1
ATOM 2296 N N . THR A 1 280 ? 21.861 3.202 -34.819 1.00 79.06 280 THR A N 1
ATOM 2297 C CA . THR A 1 280 ? 20.538 3.521 -35.388 1.00 79.06 280 THR A CA 1
ATOM 2298 C C . THR A 1 280 ? 20.516 4.787 -36.223 1.00 79.06 280 THR A C 1
ATOM 2300 O O . THR A 1 280 ? 19.578 4.972 -36.999 1.00 79.06 280 THR A O 1
ATOM 2303 N N . ALA A 1 281 ? 21.529 5.645 -36.088 1.00 69.00 281 ALA A N 1
ATOM 2304 C CA . ALA A 1 281 ? 21.557 6.963 -36.709 1.00 69.00 281 ALA A CA 1
ATOM 2305 C C . ALA A 1 281 ? 21.535 6.874 -38.241 1.00 69.00 281 ALA A C 1
ATOM 2307 O O . ALA A 1 281 ? 20.850 7.663 -38.881 1.00 69.00 281 ALA A O 1
ATOM 2308 N N . ILE A 1 282 ? 22.171 5.848 -38.818 1.00 73.19 282 ILE A N 1
ATOM 2309 C CA . ILE A 1 282 ? 22.234 5.625 -40.272 1.00 73.19 282 ILE A CA 1
ATOM 2310 C C . ILE A 1 282 ? 20.831 5.485 -40.890 1.00 73.19 282 ILE A C 1
ATOM 2312 O O . ILE A 1 282 ? 20.571 6.016 -41.963 1.00 73.19 282 ILE A O 1
ATOM 2316 N N . LYS A 1 283 ? 19.904 4.803 -40.202 1.00 79.62 283 LYS A N 1
ATOM 2317 C CA . LYS A 1 283 ? 18.546 4.531 -40.713 1.00 79.62 283 LYS A CA 1
ATOM 2318 C C . LYS A 1 283 ? 17.464 5.423 -40.095 1.00 79.62 283 LYS A C 1
ATOM 2320 O O . LYS A 1 283 ? 16.402 5.597 -40.683 1.00 79.62 283 LYS A O 1
ATOM 2325 N N . TYR A 1 284 ? 17.705 5.977 -38.907 1.00 85.19 284 TYR A N 1
ATOM 2326 C CA . TYR A 1 284 ? 16.698 6.681 -38.105 1.00 85.19 284 TYR A CA 1
ATOM 2327 C C . TYR A 1 284 ? 17.173 8.055 -37.604 1.00 85.19 284 TYR A C 1
ATOM 2329 O O . TYR A 1 284 ? 16.739 8.500 -36.542 1.00 85.19 284 TYR A O 1
ATOM 2337 N N . ASN A 1 285 ? 18.034 8.746 -38.361 1.00 85.56 285 ASN A N 1
ATOM 2338 C CA . ASN A 1 285 ? 18.664 10.013 -37.961 1.00 85.56 285 ASN A CA 1
ATOM 2339 C C . ASN A 1 285 ? 17.677 11.039 -37.366 1.00 85.56 285 ASN A C 1
ATOM 2341 O O . ASN A 1 285 ? 17.878 11.519 -36.255 1.00 85.56 285 ASN A O 1
ATOM 2345 N N . ALA A 1 286 ? 16.550 11.310 -38.037 1.00 86.62 286 ALA A N 1
ATOM 2346 C CA . ALA A 1 286 ? 15.550 12.276 -37.561 1.00 86.62 286 ALA A CA 1
ATOM 2347 C C . ALA A 1 286 ? 14.974 11.931 -36.170 1.00 86.62 286 ALA A C 1
ATOM 2349 O O . ALA A 1 286 ? 14.724 12.808 -35.338 1.00 86.62 286 ALA A O 1
ATOM 2350 N N . ARG A 1 287 ? 14.796 10.635 -35.891 1.00 88.62 287 ARG A N 1
ATOM 2351 C CA . ARG A 1 287 ? 14.308 10.136 -34.597 1.00 88.62 287 ARG A CA 1
ATOM 2352 C C . ARG A 1 287 ? 15.370 10.283 -33.513 1.00 88.62 287 ARG A C 1
ATOM 2354 O O . ARG A 1 287 ? 15.060 10.748 -32.419 1.00 88.62 287 ARG A O 1
ATOM 2361 N N . VAL A 1 288 ? 16.625 9.965 -33.839 1.00 87.94 288 VAL A N 1
ATOM 2362 C CA . VAL A 1 288 ? 17.773 10.167 -32.940 1.00 87.94 288 VAL A CA 1
ATOM 2363 C C . VAL A 1 288 ? 17.903 11.643 -32.563 1.00 87.94 288 VAL A C 1
ATOM 2365 O O . VAL A 1 288 ? 17.956 11.958 -31.379 1.00 87.94 288 VAL A O 1
ATOM 2368 N N . GLN A 1 289 ? 17.848 12.555 -33.538 1.00 87.50 289 GLN A N 1
ATOM 2369 C CA . GLN A 1 289 ? 17.901 14.002 -33.288 1.00 87.50 289 GLN A CA 1
ATOM 2370 C C . GLN A 1 289 ? 16.757 14.483 -32.385 1.00 87.50 289 GLN A C 1
ATOM 2372 O O . GLN A 1 289 ? 16.965 15.301 -31.492 1.00 87.50 289 GLN A O 1
ATOM 2377 N N . THR A 1 290 ? 15.551 13.937 -32.564 1.00 88.56 290 THR A N 1
ATOM 2378 C CA . THR A 1 290 ? 14.400 14.253 -31.704 1.00 88.56 290 THR A CA 1
ATOM 2379 C C . THR A 1 290 ? 14.643 13.831 -30.253 1.00 88.56 290 THR A C 1
ATOM 2381 O O . THR A 1 290 ? 14.355 14.597 -29.332 1.00 88.56 290 THR A O 1
ATOM 2384 N N . VAL A 1 291 ? 15.185 12.627 -30.043 1.00 88.38 291 VAL A N 1
ATOM 2385 C CA . VAL A 1 291 ? 15.538 12.105 -28.715 1.00 88.38 291 VAL A CA 1
ATOM 2386 C C . VAL A 1 291 ? 16.634 12.945 -28.063 1.00 88.38 291 VAL A C 1
ATOM 2388 O O . VAL A 1 291 ? 16.464 13.364 -26.922 1.00 88.38 291 VAL A O 1
ATOM 2391 N N . VAL A 1 292 ? 17.706 13.257 -28.795 1.00 89.00 292 VAL A N 1
ATOM 2392 C CA . VAL A 1 292 ? 18.824 14.077 -28.303 1.00 89.00 292 VAL A CA 1
ATOM 2393 C C . VAL A 1 292 ? 18.354 15.480 -27.919 1.00 89.00 292 VAL A C 1
ATOM 2395 O O . VAL A 1 292 ? 18.632 15.941 -26.815 1.00 89.00 292 VAL A O 1
ATOM 2398 N N . LYS A 1 293 ? 17.554 16.132 -28.773 1.00 88.69 293 LYS A N 1
ATOM 2399 C CA . LYS A 1 293 ? 16.986 17.455 -28.483 1.00 88.69 293 LYS A CA 1
ATOM 2400 C C . LYS A 1 293 ? 16.132 17.441 -27.213 1.00 88.69 293 LYS A C 1
ATOM 2402 O O . LYS A 1 293 ? 16.232 18.353 -26.402 1.00 88.69 293 LYS A O 1
ATOM 2407 N N . ARG A 1 294 ? 15.296 16.414 -27.021 1.00 86.25 294 ARG A N 1
ATOM 2408 C CA . ARG A 1 294 ? 14.470 16.269 -25.807 1.00 86.25 294 ARG A CA 1
ATOM 2409 C C . ARG A 1 294 ? 15.299 15.996 -24.562 1.00 86.25 294 ARG A C 1
ATOM 2411 O O . ARG A 1 294 ? 14.992 16.549 -23.515 1.00 86.25 294 ARG A O 1
ATOM 2418 N N . PHE A 1 295 ? 16.330 15.169 -24.681 1.00 86.94 295 PHE A N 1
ATOM 2419 C CA . PHE A 1 295 ? 17.259 14.915 -23.590 1.00 86.94 295 PHE A CA 1
ATOM 2420 C C . PHE A 1 295 ? 17.966 16.203 -23.152 1.00 86.94 295 PHE A C 1
ATOM 2422 O O . PHE A 1 295 ? 17.990 16.504 -21.967 1.00 86.94 295 PHE A O 1
ATOM 2429 N N . LYS A 1 296 ? 18.422 17.027 -24.103 1.00 86.12 296 LYS A N 1
ATOM 2430 C CA . LYS A 1 296 ? 19.016 18.338 -23.811 1.00 86.12 296 LYS A CA 1
ATOM 2431 C C . LYS A 1 296 ? 18.102 19.226 -22.960 1.00 86.12 296 LYS A C 1
ATOM 2433 O O . LYS A 1 296 ? 18.581 19.814 -22.003 1.00 86.12 296 LYS A O 1
ATOM 2438 N N . TYR A 1 297 ? 16.801 19.264 -23.261 1.00 83.00 297 TYR A N 1
ATOM 2439 C CA . TYR A 1 297 ? 15.816 20.000 -22.454 1.00 83.00 297 TYR A CA 1
ATOM 2440 C C . TYR A 1 297 ? 15.588 19.429 -21.047 1.00 83.00 297 TYR A C 1
ATOM 2442 O O . TYR A 1 297 ? 15.062 20.140 -20.203 1.00 83.00 297 TYR A O 1
ATOM 2450 N N . LEU A 1 298 ? 15.904 18.155 -20.792 1.00 78.38 298 LEU A N 1
ATOM 2451 C CA . LEU A 1 298 ? 15.818 17.572 -19.446 1.00 78.38 298 LEU A CA 1
ATOM 2452 C C . LEU A 1 298 ? 17.044 17.892 -18.590 1.00 78.38 298 LEU A C 1
ATOM 2454 O O . LEU A 1 298 ? 16.940 17.860 -17.368 1.00 78.38 298 LEU A O 1
ATOM 2458 N N . CYS A 1 299 ? 18.190 18.148 -19.222 1.00 72.50 299 CYS A N 1
ATOM 2459 C CA . CYS A 1 299 ? 19.447 18.478 -18.549 1.00 72.50 299 CYS A CA 1
ATOM 2460 C C . CYS A 1 299 ? 19.599 19.976 -18.234 1.00 72.50 299 CYS A C 1
ATOM 2462 O O . CYS A 1 299 ? 20.520 20.338 -17.506 1.00 72.50 299 CYS A O 1
ATOM 2464 N N . THR A 1 300 ? 18.741 20.827 -18.804 1.00 66.56 300 THR A N 1
ATOM 2465 C CA . THR A 1 300 ? 18.649 22.277 -18.546 1.00 66.56 300 THR A CA 1
ATOM 2466 C C . THR A 1 300 ? 17.550 22.589 -17.549 1.00 66.56 300 THR A C 1
ATOM 2468 O O . THR A 1 300 ? 17.807 23.385 -16.625 1.00 66.56 300 THR A O 1
#